Protein AF-A0AAE3ZHI9-F1 (afdb_monomer)

Organism: NCBI:txid587534

Radius of gyration: 29.78 Å; Cα contacts (8 Å, |Δi|>4): 80; chains: 1; bounding box: 72×63×92 Å

Structure (mmCIF, N/CA/C/O backbone):
data_AF-A0AAE3ZHI9-F1
#
_entry.id   AF-A0AAE3ZHI9-F1
#
loop_
_atom_site.group_PDB
_atom_site.id
_atom_site.type_symbol
_atom_site.label_atom_id
_atom_site.label_alt_id
_atom_site.label_comp_id
_atom_site.label_asym_id
_atom_site.label_entity_id
_atom_site.label_seq_id
_atom_site.pdbx_PDB_ins_code
_atom_site.Cartn_x
_atom_site.Cartn_y
_atom_site.Cartn_z
_atom_site.occupancy
_atom_site.B_iso_or_equiv
_atom_site.auth_seq_id
_atom_site.auth_comp_id
_atom_site.auth_asym_id
_atom_site.auth_atom_id
_atom_site.pdbx_PDB_model_num
ATOM 1 N N . MET A 1 1 ? -10.199 -11.395 15.142 1.00 55.97 1 MET A N 1
ATOM 2 C CA . MET A 1 1 ? -10.071 -10.765 13.807 1.00 55.97 1 MET A CA 1
ATOM 3 C C . MET A 1 1 ? -9.623 -11.852 12.851 1.00 55.97 1 MET A C 1
ATOM 5 O O . MET A 1 1 ? -8.695 -12.563 13.214 1.00 55.97 1 MET A O 1
ATOM 9 N N . SER A 1 2 ? -10.308 -12.029 11.718 1.00 70.69 2 SER A N 1
ATOM 10 C CA . SER A 1 2 ? -9.920 -13.029 10.714 1.00 70.69 2 SER A CA 1
ATOM 11 C C . SER A 1 2 ? -8.485 -12.771 10.245 1.00 70.69 2 SER A C 1
ATOM 13 O O . SER A 1 2 ? -8.105 -11.615 10.050 1.00 70.69 2 SER A O 1
ATOM 15 N N . SER A 1 3 ? -7.685 -13.829 10.112 1.00 79.25 3 SER A N 1
ATOM 16 C CA . SER A 1 3 ? -6.326 -13.762 9.560 1.00 79.25 3 SER A CA 1
ATOM 17 C C . SER A 1 3 ? -6.329 -13.436 8.064 1.00 79.25 3 SER A C 1
ATOM 19 O O . SER A 1 3 ? -5.326 -12.956 7.541 1.00 79.25 3 SER A O 1
ATOM 21 N N . ALA A 1 4 ? -7.456 -13.661 7.388 1.00 87.50 4 ALA A N 1
ATOM 22 C CA . ALA A 1 4 ? -7.608 -13.402 5.968 1.00 87.50 4 ALA A CA 1
ATOM 23 C C . ALA A 1 4 ? -7.863 -11.909 5.672 1.00 87.50 4 ALA A C 1
ATOM 25 O O . ALA A 1 4 ? -8.584 -11.246 6.431 1.00 87.50 4 ALA A O 1
ATOM 26 N N . PRO A 1 5 ? -7.315 -11.376 4.561 1.00 90.00 5 PRO A N 1
ATOM 27 C CA . PRO A 1 5 ? -7.628 -10.030 4.103 1.00 90.00 5 PRO A CA 1
ATOM 28 C C . PRO A 1 5 ? -9.108 -9.905 3.687 1.00 90.00 5 PRO A C 1
ATOM 30 O O . PRO A 1 5 ? -9.681 -10.856 3.151 1.00 90.00 5 PRO A O 1
ATOM 33 N N . PRO A 1 6 ? -9.739 -8.733 3.882 1.00 93.56 6 PRO A N 1
ATOM 34 C CA . PRO A 1 6 ? -11.073 -8.448 3.364 1.00 93.56 6 PRO A CA 1
ATOM 35 C C . PRO A 1 6 ? -11.147 -8.608 1.835 1.00 93.56 6 PRO A C 1
ATOM 37 O O . PRO A 1 6 ? -10.245 -8.177 1.117 1.00 93.56 6 PRO A O 1
ATOM 40 N N . ALA A 1 7 ? -12.233 -9.192 1.320 1.00 93.00 7 ALA A N 1
ATOM 41 C CA . ALA A 1 7 ? -12.382 -9.465 -0.115 1.00 93.00 7 ALA A CA 1
ATOM 42 C C . ALA A 1 7 ? -12.384 -8.188 -0.980 1.00 93.00 7 ALA A C 1
ATOM 44 O O . ALA A 1 7 ? -11.838 -8.174 -2.081 1.00 93.00 7 ALA A O 1
ATOM 45 N N . ASP A 1 8 ? -12.943 -7.093 -0.463 1.00 93.75 8 ASP A N 1
ATOM 46 C CA . ASP A 1 8 ? -12.941 -5.779 -1.112 1.00 93.75 8 ASP A CA 1
ATOM 47 C C . ASP A 1 8 ? -11.532 -5.179 -1.217 1.00 93.75 8 ASP A C 1
ATOM 49 O O . ASP A 1 8 ? -11.205 -4.552 -2.224 1.00 93.75 8 ASP A O 1
ATOM 53 N N . TYR A 1 9 ? -10.679 -5.409 -0.214 1.00 93.38 9 TYR A N 1
ATOM 54 C CA . TYR A 1 9 ? -9.266 -5.036 -0.271 1.00 93.38 9 TYR A CA 1
ATOM 55 C C . TYR A 1 9 ? -8.531 -5.819 -1.362 1.00 93.38 9 TYR A C 1
ATOM 57 O O . TYR A 1 9 ? -7.828 -5.217 -2.171 1.00 93.38 9 TYR A O 1
ATOM 65 N N . VAL A 1 10 ? -8.732 -7.140 -1.434 1.00 94.94 10 VAL A N 1
ATOM 66 C CA . VAL A 1 10 ? -8.108 -7.983 -2.470 1.00 94.94 10 VAL A CA 1
ATOM 67 C C . VAL A 1 10 ? -8.536 -7.534 -3.869 1.00 94.94 10 VAL A C 1
ATOM 69 O O . VAL A 1 10 ? -7.680 -7.316 -4.721 1.00 94.94 10 VAL A O 1
ATOM 72 N N . ALA A 1 11 ? -9.835 -7.310 -4.091 1.00 94.44 11 ALA A N 1
ATOM 73 C CA . ALA A 1 11 ? -10.355 -6.832 -5.374 1.00 94.44 11 ALA A CA 1
ATOM 74 C C . ALA A 1 11 ? -9.817 -5.440 -5.754 1.00 94.44 11 ALA A C 1
ATOM 76 O O . ALA A 1 11 ? -9.587 -5.146 -6.930 1.00 94.44 11 ALA A O 1
ATOM 77 N N . PHE A 1 12 ? -9.609 -4.565 -4.766 1.00 94.19 12 PHE A N 1
ATOM 78 C CA . PHE A 1 12 ? -8.985 -3.264 -4.985 1.00 94.19 12 PHE A CA 1
ATOM 79 C C . PHE A 1 12 ? -7.514 -3.399 -5.398 1.00 94.19 12 PHE A C 1
ATOM 81 O O . PHE A 1 12 ? -7.093 -2.760 -6.366 1.00 94.19 12 PHE A O 1
ATOM 88 N N . VAL A 1 13 ? -6.744 -4.227 -4.682 1.00 94.44 13 VAL A N 1
ATOM 89 C CA . VAL A 1 13 ? -5.329 -4.475 -4.987 1.00 94.44 13 VAL A CA 1
ATOM 90 C C . VAL A 1 13 ? -5.194 -5.082 -6.374 1.00 94.44 13 VAL A C 1
ATOM 92 O O . VAL A 1 13 ? -4.432 -4.546 -7.167 1.00 94.44 13 VAL A O 1
ATOM 95 N N . ASP A 1 14 ? -5.972 -6.110 -6.706 1.00 94.94 14 ASP A N 1
ATOM 96 C CA . ASP A 1 14 ? -5.946 -6.764 -8.019 1.00 94.94 14 ASP A CA 1
ATOM 97 C C . ASP A 1 14 ? -6.105 -5.763 -9.172 1.00 94.94 14 ASP A C 1
ATOM 99 O O . ASP A 1 14 ? -5.266 -5.689 -10.071 1.00 94.94 14 ASP A O 1
ATOM 103 N N . ARG A 1 15 ? -7.094 -4.869 -9.066 1.00 95.44 15 ARG A N 1
ATOM 104 C CA . ARG A 1 15 ? -7.344 -3.828 -10.070 1.00 95.44 15 ARG A CA 1
ATOM 105 C C . ARG A 1 15 ? -6.210 -2.806 -10.193 1.00 95.44 15 ARG A C 1
ATOM 107 O O . ARG A 1 15 ? -5.977 -2.273 -11.275 1.00 95.44 15 ARG A O 1
ATOM 114 N N . ARG A 1 16 ? -5.545 -2.457 -9.087 1.00 94.50 16 ARG A N 1
ATOM 115 C CA . ARG A 1 16 ? -4.557 -1.360 -9.039 1.00 94.50 16 ARG A CA 1
ATOM 116 C C . ARG A 1 16 ? -3.110 -1.821 -9.138 1.00 94.50 16 ARG A C 1
ATOM 118 O O . ARG A 1 16 ? -2.245 -1.000 -9.440 1.00 94.50 16 ARG A O 1
ATOM 125 N N . LEU A 1 17 ? -2.838 -3.103 -8.921 1.00 94.12 17 LEU A N 1
ATOM 126 C CA . LEU A 1 17 ? -1.489 -3.651 -8.845 1.00 94.12 17 LEU A CA 1
ATOM 127 C C . LEU A 1 17 ? -0.643 -3.374 -10.100 1.00 94.12 17 LEU A C 1
ATOM 129 O O . LEU A 1 17 ? 0.506 -2.960 -9.927 1.00 94.12 17 LEU A O 1
ATOM 133 N N . PRO A 1 18 ? -1.154 -3.507 -11.344 1.00 94.75 18 PRO A N 1
ATOM 134 C CA . PRO A 1 18 ? -0.354 -3.209 -12.535 1.00 94.75 18 PRO A CA 1
ATOM 135 C C . PRO A 1 18 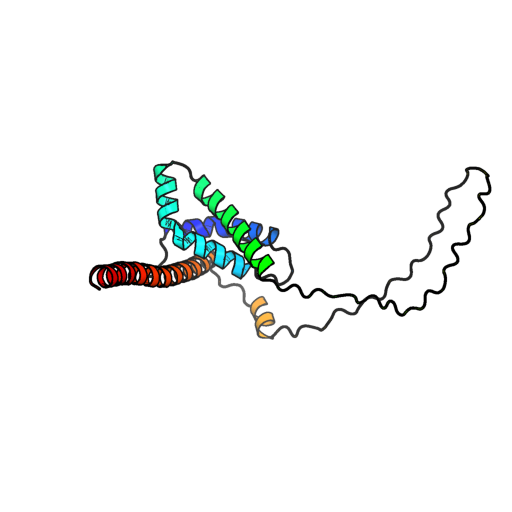? 0.079 -1.738 -12.607 1.00 94.75 18 PRO A C 1
ATOM 137 O O . PRO A 1 18 ? 1.257 -1.442 -12.809 1.00 94.75 18 PRO A O 1
ATOM 140 N N . ALA A 1 19 ? -0.852 -0.811 -12.361 1.00 95.00 19 ALA A N 1
ATOM 141 C CA . ALA A 1 19 ? -0.572 0.624 -12.362 1.00 95.00 19 ALA A CA 1
ATOM 142 C C . ALA A 1 19 ? 0.391 1.017 -11.231 1.00 95.00 19 ALA A C 1
ATOM 144 O O . ALA A 1 19 ? 1.299 1.825 -11.433 1.00 95.00 19 ALA A O 1
ATOM 145 N N . LEU A 1 20 ? 0.232 0.403 -10.055 1.00 95.12 20 LEU A N 1
ATOM 146 C CA . LEU A 1 20 ? 1.100 0.633 -8.907 1.00 95.12 20 LEU A CA 1
ATOM 147 C C . LEU A 1 20 ? 2.528 0.141 -9.175 1.00 95.12 20 LEU A C 1
ATOM 149 O O . LEU A 1 20 ? 3.480 0.868 -8.905 1.00 95.12 20 LEU A O 1
ATOM 153 N N . ARG A 1 21 ? 2.690 -1.046 -9.775 1.00 94.50 21 ARG A N 1
ATOM 154 C CA . ARG A 1 21 ? 3.999 -1.576 -10.192 1.00 94.50 21 ARG A CA 1
ATOM 155 C C . ARG A 1 21 ? 4.683 -0.664 -11.206 1.00 94.50 21 ARG A C 1
ATOM 157 O O . ARG A 1 21 ? 5.863 -0.366 -11.041 1.00 94.50 21 ARG A O 1
ATOM 164 N N . ALA A 1 22 ? 3.946 -0.171 -12.202 1.00 94.50 22 ALA A N 1
ATOM 165 C CA . ALA A 1 22 ? 4.472 0.793 -13.166 1.00 94.50 22 ALA A CA 1
ATOM 166 C C . ALA A 1 22 ? 4.887 2.113 -12.492 1.00 94.50 22 ALA A C 1
ATOM 168 O O . ALA A 1 22 ? 5.930 2.680 -12.812 1.00 94.50 22 ALA A O 1
ATOM 169 N N . HIS A 1 23 ? 4.107 2.601 -11.525 1.00 95.31 23 HIS A N 1
ATOM 170 C CA . HIS A 1 23 ? 4.441 3.817 -10.788 1.00 95.31 23 HIS A CA 1
ATOM 171 C C . HIS A 1 23 ? 5.691 3.646 -9.911 1.00 95.31 23 HIS A C 1
ATOM 173 O O . HIS A 1 23 ? 6.594 4.474 -9.990 1.00 95.31 23 HIS A O 1
ATOM 179 N N . VAL A 1 24 ? 5.803 2.538 -9.172 1.00 94.94 24 VAL A N 1
ATOM 180 C CA . VAL A 1 24 ? 7.003 2.209 -8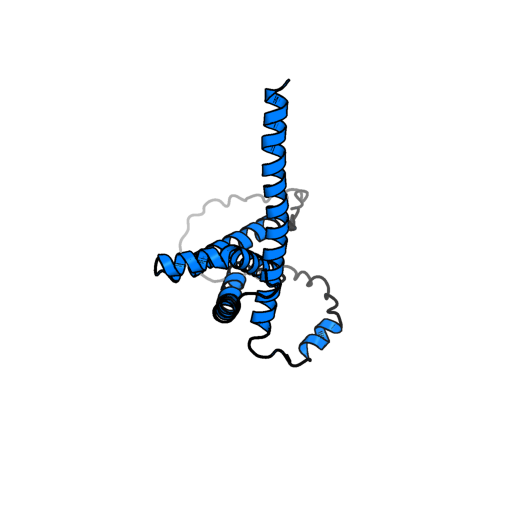.382 1.00 94.94 24 VAL A CA 1
ATOM 181 C C . VAL A 1 24 ? 8.231 2.035 -9.281 1.00 94.94 24 VAL A C 1
ATOM 183 O O . VAL A 1 24 ? 9.307 2.511 -8.937 1.00 94.94 24 VAL A O 1
ATOM 186 N N . ALA A 1 25 ? 8.085 1.404 -10.451 1.00 93.50 25 ALA A N 1
ATOM 187 C CA . ALA A 1 25 ? 9.185 1.248 -11.403 1.00 93.50 25 ALA A CA 1
ATOM 188 C C . ALA A 1 25 ? 9.698 2.593 -11.947 1.00 93.50 25 ALA A C 1
ATOM 190 O O . ALA A 1 25 ? 10.899 2.728 -12.167 1.00 93.50 25 ALA A O 1
ATOM 191 N N . ARG A 1 26 ? 8.812 3.587 -12.118 1.00 93.56 26 ARG A N 1
ATOM 192 C CA . ARG A 1 26 ? 9.195 4.960 -12.491 1.00 93.56 26 ARG A CA 1
ATOM 193 C C . ARG A 1 26 ? 9.932 5.686 -11.366 1.00 93.56 26 ARG A C 1
ATOM 195 O O . ARG A 1 26 ? 10.923 6.352 -11.630 1.00 93.56 26 ARG A O 1
ATOM 202 N N . GLU A 1 27 ? 9.475 5.541 -10.125 1.00 93.50 27 GLU A N 1
ATOM 203 C CA . GLU A 1 27 ? 10.091 6.197 -8.959 1.00 93.50 27 GLU A CA 1
ATOM 204 C C . GLU A 1 27 ? 11.420 5.561 -8.527 1.00 93.50 27 GLU A C 1
ATOM 206 O O . GLU A 1 27 ? 12.266 6.221 -7.916 1.00 93.50 27 GLU A O 1
ATOM 211 N N . VAL A 1 28 ? 11.612 4.277 -8.831 1.00 91.94 28 VAL A N 1
ATOM 212 C CA . V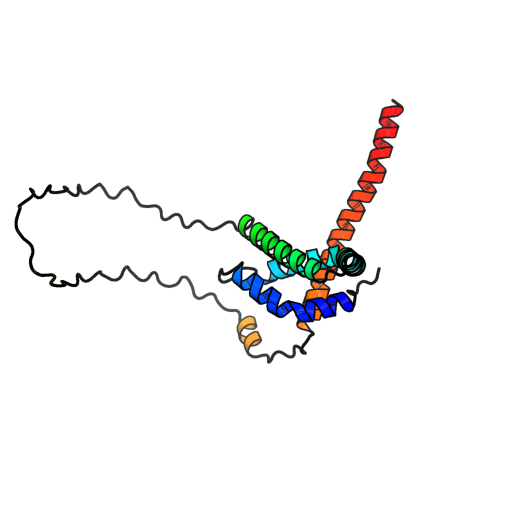AL A 1 28 ? 12.786 3.498 -8.430 1.00 91.94 28 VAL A CA 1
ATOM 213 C C . VAL A 1 28 ? 13.426 2.857 -9.675 1.00 91.94 28 VAL A C 1
ATOM 215 O O . VAL A 1 28 ? 13.281 1.648 -9.914 1.00 91.94 28 VAL A O 1
ATOM 218 N N . PRO A 1 29 ? 14.123 3.663 -10.505 1.00 86.06 29 PRO A N 1
ATOM 219 C CA . PRO A 1 29 ? 14.635 3.214 -11.797 1.00 86.06 29 PRO A CA 1
ATOM 220 C C . PRO A 1 29 ? 15.838 2.270 -11.683 1.00 86.06 29 PRO A C 1
ATOM 222 O O . PRO A 1 29 ? 16.057 1.480 -12.598 1.00 86.06 29 PRO A O 1
ATOM 225 N N . ALA A 1 30 ? 16.579 2.291 -10.569 1.00 81.56 30 ALA A N 1
ATOM 226 C CA . ALA A 1 30 ? 17.862 1.601 -10.460 1.00 81.56 30 ALA A CA 1
ATOM 227 C C . ALA A 1 30 ? 17.769 0.071 -10.703 1.00 81.56 30 ALA A C 1
ATOM 229 O O . ALA A 1 30 ? 16.864 -0.597 -10.184 1.00 81.56 30 ALA A O 1
ATOM 230 N N . PRO A 1 31 ? 18.695 -0.508 -11.493 1.00 74.56 31 PRO A N 1
ATOM 231 C CA . PRO A 1 31 ? 18.751 -1.945 -11.733 1.00 74.56 31 PRO A CA 1
ATOM 232 C C . PRO A 1 31 ? 19.071 -2.688 -10.431 1.00 74.56 31 PRO A C 1
ATOM 234 O O . PRO A 1 31 ? 19.995 -2.335 -9.706 1.00 74.56 31 PRO A O 1
ATOM 237 N N . GLY A 1 32 ? 18.274 -3.710 -10.109 1.00 77.00 32 GLY A N 1
ATOM 238 C CA . GLY A 1 32 ? 18.374 -4.427 -8.833 1.00 77.00 32 GLY A CA 1
ATOM 239 C C . GLY A 1 32 ? 17.782 -3.683 -7.633 1.00 77.00 32 GLY A C 1
ATOM 240 O O . GLY A 1 32 ? 17.857 -4.197 -6.519 1.00 77.00 32 GLY A O 1
ATOM 241 N N . ALA A 1 33 ? 17.162 -2.515 -7.834 1.00 79.25 33 ALA A N 1
ATOM 242 C CA . ALA A 1 33 ? 16.470 -1.835 -6.753 1.00 79.25 33 ALA A CA 1
ATOM 243 C C . ALA A 1 33 ? 15.310 -2.690 -6.221 1.00 79.25 33 ALA A C 1
ATOM 245 O O . ALA A 1 33 ? 14.617 -3.358 -7.002 1.00 79.25 33 ALA A O 1
ATOM 246 N N . PRO A 1 34 ? 15.034 -2.647 -4.910 1.00 85.44 34 PRO A N 1
ATOM 247 C CA . PRO A 1 34 ? 14.037 -3.485 -4.274 1.00 85.44 34 PRO A CA 1
ATOM 248 C C . PRO A 1 34 ? 12.630 -2.909 -4.481 1.00 85.44 34 PRO A C 1
ATOM 250 O O . PRO A 1 34 ? 11.915 -2.540 -3.550 1.00 85.44 34 PRO A O 1
ATOM 253 N N . ARG A 1 35 ? 12.197 -2.865 -5.744 1.00 91.81 35 ARG A N 1
ATOM 254 C CA . ARG A 1 35 ? 10.843 -2.459 -6.150 1.00 91.81 35 ARG A CA 1
ATOM 255 C C . ARG A 1 35 ? 9.776 -3.284 -5.425 1.00 91.81 35 ARG A C 1
ATOM 257 O O . ARG A 1 35 ? 8.737 -2.745 -5.061 1.00 91.81 35 ARG A O 1
ATOM 264 N N . ALA A 1 36 ? 10.055 -4.566 -5.181 1.00 89.06 36 ALA A N 1
ATOM 265 C CA . ALA A 1 36 ? 9.189 -5.459 -4.415 1.00 89.06 36 ALA A CA 1
ATOM 266 C C . ALA A 1 36 ? 9.063 -5.038 -2.939 1.00 89.06 36 ALA A C 1
ATOM 268 O O . ALA A 1 36 ? 7.962 -5.068 -2.397 1.00 89.06 36 ALA A O 1
ATOM 269 N N . GLU A 1 37 ? 10.146 -4.587 -2.298 1.00 90.06 37 GLU A N 1
ATOM 270 C CA . GLU A 1 37 ? 10.099 -4.112 -0.907 1.00 90.06 37 GLU A CA 1
ATOM 271 C C . GLU A 1 37 ? 9.303 -2.812 -0.801 1.00 90.06 37 GLU A C 1
ATOM 273 O O . GLU A 1 37 ? 8.420 -2.705 0.047 1.00 90.06 37 GLU A O 1
ATOM 278 N N . VAL A 1 38 ? 9.545 -1.859 -1.710 1.00 93.75 38 VAL A N 1
ATOM 279 C CA . VAL A 1 38 ? 8.782 -0.601 -1.772 1.00 93.75 38 VAL A CA 1
ATOM 280 C C . VAL A 1 38 ? 7.296 -0.887 -1.994 1.00 93.75 38 VAL A C 1
ATOM 282 O O . VAL A 1 38 ? 6.448 -0.326 -1.300 1.00 93.75 38 VAL A O 1
ATOM 285 N N . LEU A 1 39 ? 6.961 -1.797 -2.914 1.00 93.88 39 LEU A N 1
ATOM 286 C CA . LEU A 1 39 ? 5.580 -2.218 -3.152 1.00 93.88 39 LEU A CA 1
ATOM 287 C C . LEU A 1 39 ? 4.957 -2.861 -1.903 1.00 93.88 39 LEU A C 1
ATOM 289 O O . LEU A 1 39 ? 3.846 -2.494 -1.517 1.00 93.88 39 LEU A O 1
ATOM 293 N N . THR A 1 40 ? 5.682 -3.766 -1.244 1.00 93.19 40 THR A N 1
ATOM 294 C CA . THR A 1 40 ? 5.237 -4.434 -0.012 1.00 93.19 40 THR A CA 1
ATOM 295 C C . THR A 1 40 ? 4.986 -3.423 1.106 1.00 93.19 40 THR A C 1
ATOM 297 O O . THR A 1 40 ? 3.960 -3.495 1.786 1.00 93.19 40 THR A O 1
ATOM 300 N N . GLU A 1 41 ? 5.873 -2.441 1.283 1.00 93.00 41 GLU A N 1
ATOM 301 C CA . GLU A 1 41 ? 5.740 -1.378 2.283 1.00 93.00 41 GLU A CA 1
ATOM 302 C C . GLU A 1 41 ? 4.494 -0.514 2.020 1.00 93.00 41 GLU A C 1
ATOM 304 O O . GLU A 1 41 ? 3.697 -0.261 2.931 1.00 93.00 41 GLU A O 1
ATOM 309 N N . VAL A 1 42 ? 4.264 -0.131 0.759 1.00 96.31 42 VAL A N 1
ATOM 310 C CA . VAL A 1 42 ? 3.079 0.633 0.335 1.00 96.31 42 VAL A CA 1
ATOM 311 C C . VAL A 1 42 ? 1.792 -0.146 0.600 1.00 96.31 42 VAL 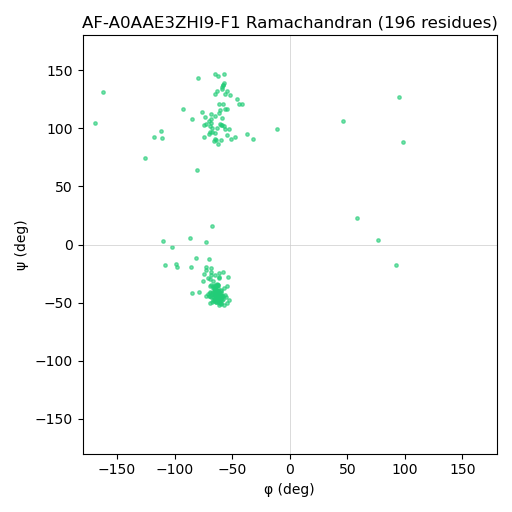A C 1
ATOM 313 O O . VAL A 1 42 ? 0.862 0.391 1.213 1.00 96.31 42 VAL A O 1
ATOM 316 N N . LEU A 1 43 ? 1.731 -1.412 0.178 1.00 95.44 43 LEU A N 1
ATOM 317 C CA . LEU A 1 43 ? 0.549 -2.255 0.363 1.00 95.44 43 LEU A CA 1
ATOM 318 C C . LEU A 1 43 ? 0.281 -2.540 1.845 1.00 95.44 43 LEU A C 1
ATOM 320 O O . LEU A 1 43 ? -0.878 -2.515 2.261 1.00 95.44 43 LEU A O 1
ATOM 324 N N . SER A 1 44 ? 1.324 -2.729 2.657 1.00 91.44 44 SER A N 1
ATOM 325 C CA . SER A 1 44 ? 1.201 -2.912 4.111 1.00 91.44 44 SER A CA 1
ATOM 326 C C . SER A 1 44 ? 0.652 -1.650 4.784 1.00 91.44 44 SER A C 1
ATOM 328 O O . SER A 1 44 ? -0.256 -1.709 5.618 1.00 91.44 44 SER A O 1
ATOM 330 N N . GLY A 1 45 ? 1.142 -0.474 4.379 1.00 93.81 45 GLY A N 1
ATOM 331 C CA . GLY A 1 45 ? 0.625 0.812 4.847 1.00 93.81 45 GLY A CA 1
ATOM 332 C C . GLY A 1 45 ? -0.843 1.044 4.474 1.00 93.81 45 GLY A C 1
ATOM 333 O O . GLY A 1 45 ? -1.600 1.597 5.283 1.00 93.81 45 GLY A O 1
ATOM 334 N N . LEU A 1 46 ? -1.243 0.598 3.278 1.00 95.31 46 LEU A N 1
ATOM 335 C CA . LEU A 1 46 ? -2.625 0.625 2.806 1.00 95.31 46 LEU A CA 1
ATOM 336 C C . LEU A 1 46 ? -3.512 -0.337 3.605 1.00 95.31 46 LEU A C 1
ATOM 338 O O . LEU A 1 46 ? -4.554 0.086 4.102 1.00 95.31 46 LEU A O 1
ATOM 342 N N . ALA A 1 47 ? -3.092 -1.594 3.777 1.00 93.56 47 ALA A N 1
ATOM 343 C CA . ALA A 1 47 ? -3.826 -2.611 4.530 1.00 93.56 47 ALA A CA 1
ATOM 344 C C . ALA A 1 47 ? -4.138 -2.136 5.957 1.00 93.56 47 ALA A C 1
ATOM 346 O O . ALA A 1 47 ? -5.284 -2.203 6.406 1.00 93.56 47 ALA A O 1
ATOM 347 N N . GLY A 1 48 ? -3.152 -1.542 6.641 1.00 91.31 48 GLY A N 1
ATOM 348 C CA . GLY A 1 48 ? -3.328 -1.014 7.997 1.00 91.31 48 GLY A CA 1
ATOM 349 C C . GLY A 1 48 ? -4.371 0.106 8.109 1.00 91.31 48 GLY A C 1
ATOM 350 O O . GLY A 1 48 ? -4.959 0.296 9.175 1.00 91.31 48 GLY A O 1
ATOM 351 N N . ARG A 1 49 ? -4.635 0.830 7.014 1.00 94.50 49 ARG A N 1
ATOM 352 C CA . ARG A 1 49 ? -5.585 1.954 6.948 1.00 94.50 49 ARG A CA 1
ATOM 353 C C . ARG A 1 49 ? -6.846 1.657 6.138 1.00 94.50 49 ARG A C 1
ATOM 355 O O . ARG A 1 49 ? -7.696 2.540 6.031 1.00 94.50 49 ARG A O 1
ATOM 362 N N . TRP A 1 50 ? -7.008 0.435 5.626 1.00 94.12 50 TRP A N 1
ATOM 363 C CA . TRP A 1 50 ? -8.076 0.089 4.686 1.00 94.12 50 TRP A CA 1
ATOM 364 C C . TRP A 1 50 ? -9.473 0.437 5.209 1.00 94.12 50 TRP A C 1
ATOM 366 O O . TRP A 1 50 ? -10.222 1.149 4.545 1.00 94.12 50 TRP A O 1
ATOM 376 N N . ALA A 1 51 ? -9.798 0.028 6.439 1.00 91.81 51 ALA A N 1
ATOM 377 C CA . ALA A 1 51 ? -11.110 0.289 7.037 1.00 91.81 51 ALA A CA 1
ATOM 378 C C . ALA A 1 51 ? -11.423 1.794 7.157 1.00 91.81 51 ALA A C 1
ATOM 380 O O . ALA A 1 51 ? -12.541 2.220 6.879 1.00 91.81 51 ALA A O 1
ATOM 381 N N . VAL A 1 52 ? -10.424 2.608 7.520 1.00 93.62 52 VAL A N 1
ATOM 382 C CA . VAL A 1 52 ? -10.574 4.066 7.656 1.00 93.62 52 VAL A CA 1
ATOM 383 C C . VAL A 1 52 ? -10.741 4.722 6.288 1.00 93.62 52 VAL A C 1
ATOM 385 O O . VAL A 1 52 ? -11.591 5.593 6.127 1.00 93.62 52 VAL A O 1
ATOM 388 N N . LEU A 1 53 ? -9.960 4.294 5.293 1.00 94.06 53 LEU A N 1
ATOM 389 C CA . LEU A 1 53 ? -10.065 4.805 3.926 1.00 94.06 53 LEU A CA 1
ATOM 390 C C . LEU A 1 53 ? -11.415 4.453 3.302 1.00 94.06 53 LEU A C 1
ATOM 392 O O . LEU A 1 53 ? -12.032 5.319 2.689 1.00 94.06 53 LEU A O 1
ATOM 396 N N . ARG A 1 54 ? -11.914 3.231 3.521 1.00 93.06 54 ARG A N 1
ATOM 397 C CA . ARG A 1 54 ? -13.246 2.821 3.067 1.00 93.06 54 ARG A CA 1
ATOM 398 C C . ARG A 1 54 ? -14.340 3.645 3.739 1.00 93.06 54 ARG A C 1
ATOM 400 O O . ARG A 1 54 ? -15.193 4.183 3.042 1.00 93.06 54 ARG A O 1
ATOM 407 N N . ALA A 1 55 ? -14.296 3.792 5.063 1.00 91.81 55 ALA A N 1
ATOM 408 C CA . ALA A 1 55 ? -15.257 4.624 5.783 1.00 91.81 55 ALA A CA 1
ATOM 409 C C . ALA A 1 55 ? -15.230 6.075 5.273 1.00 91.81 55 ALA A C 1
ATOM 411 O O . ALA A 1 55 ? -16.275 6.653 4.988 1.00 91.81 55 ALA A O 1
ATOM 412 N N . ALA A 1 56 ? -14.040 6.645 5.067 1.00 92.94 56 ALA A N 1
ATOM 413 C CA . ALA A 1 56 ? -13.889 7.990 4.521 1.00 92.94 56 ALA A CA 1
ATOM 414 C C . ALA A 1 56 ? -14.397 8.109 3.074 1.00 92.94 56 ALA A C 1
ATOM 416 O O . ALA A 1 56 ? -14.986 9.131 2.728 1.00 92.94 56 ALA A O 1
ATOM 417 N N . ALA A 1 57 ? -14.182 7.091 2.237 1.00 90.75 57 ALA A N 1
ATOM 418 C CA . ALA A 1 57 ? -14.668 7.062 0.862 1.00 90.75 57 ALA A CA 1
ATOM 419 C C . ALA A 1 57 ? -16.201 7.014 0.808 1.00 90.75 57 ALA A C 1
ATOM 421 O O . ALA A 1 57 ? -16.792 7.761 0.032 1.00 90.75 57 ALA A O 1
ATOM 422 N N . VAL A 1 58 ? -16.830 6.204 1.669 1.00 91.44 58 VAL A N 1
ATOM 423 C CA . VAL A 1 58 ? -18.293 6.111 1.798 1.00 91.44 58 VAL A CA 1
ATOM 424 C C . VAL 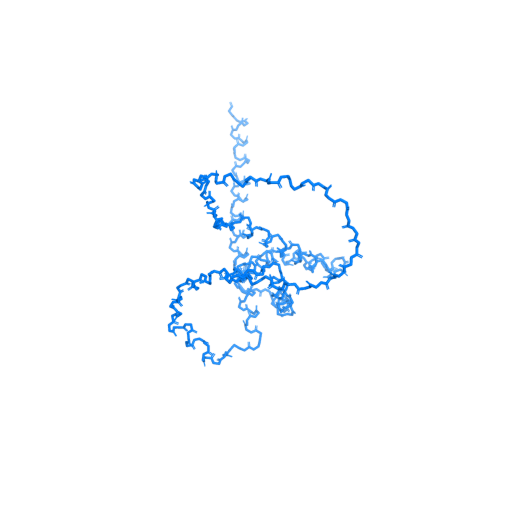A 1 58 ? -18.876 7.424 2.318 1.00 91.44 58 VAL A C 1
ATOM 426 O O . VAL A 1 58 ? -19.789 7.969 1.711 1.00 91.44 58 VAL A O 1
ATOM 429 N N . LEU A 1 59 ? -18.311 7.979 3.394 1.00 93.38 59 LEU A N 1
ATOM 430 C CA . LEU A 1 59 ? -18.830 9.198 4.022 1.00 93.38 59 LEU A CA 1
ATOM 431 C C . LEU A 1 59 ? -18.660 10.450 3.156 1.00 93.38 59 LEU A C 1
ATOM 433 O O . LEU A 1 59 ? -19.487 11.351 3.212 1.00 93.38 59 LEU A O 1
ATOM 437 N N . ARG A 1 60 ? -17.570 10.547 2.387 1.00 91.94 60 ARG A N 1
ATOM 438 C CA . ARG A 1 60 ? -17.251 11.753 1.600 1.00 91.94 60 ARG A CA 1
ATOM 439 C C . ARG A 1 60 ? -17.572 11.617 0.114 1.00 91.94 60 ARG A C 1
ATOM 441 O O . ARG A 1 60 ? -17.298 12.559 -0.623 1.00 91.94 60 ARG A O 1
ATOM 448 N N . GLY A 1 61 ? -18.054 10.457 -0.339 1.00 86.25 61 GLY A N 1
ATOM 449 C CA . GLY A 1 61 ? -18.340 10.180 -1.752 1.00 86.25 61 GLY A CA 1
ATOM 450 C C . GLY A 1 61 ? -17.130 10.337 -2.684 1.00 86.25 61 GLY A C 1
ATOM 451 O O . GLY A 1 61 ? -17.289 10.596 -3.872 1.00 86.25 61 GLY A O 1
ATOM 452 N N . ARG A 1 62 ? -15.898 10.244 -2.162 1.00 82.12 62 ARG A N 1
ATOM 453 C CA . ARG A 1 62 ? -14.664 10.542 -2.913 1.00 82.12 62 ARG A CA 1
ATOM 454 C C . ARG A 1 62 ? -13.776 9.312 -3.027 1.00 82.12 62 ARG A C 1
ATOM 456 O O . ARG A 1 62 ? -12.895 9.092 -2.196 1.00 82.12 62 ARG A O 1
ATOM 463 N N . ALA A 1 63 ? -13.951 8.568 -4.118 1.00 79.44 63 ALA A N 1
ATOM 464 C CA . ALA A 1 63 ? -13.075 7.453 -4.492 1.00 79.44 63 ALA A CA 1
ATOM 465 C C . ALA A 1 63 ? -11.596 7.875 -4.657 1.00 79.44 63 ALA A C 1
ATOM 467 O O . ALA A 1 63 ? -10.688 7.073 -4.455 1.00 79.44 63 ALA A O 1
ATOM 468 N N . THR A 1 64 ? -11.340 9.159 -4.931 1.00 87.50 64 THR A N 1
ATOM 469 C CA . THR A 1 64 ? -9.995 9.721 -5.141 1.00 87.50 64 THR A CA 1
ATOM 470 C C . THR A 1 64 ? -9.129 9.787 -3.880 1.00 87.50 64 THR A C 1
ATOM 472 O O . THR A 1 64 ? -7.923 10.017 -3.977 1.00 87.50 64 THR A O 1
ATOM 475 N N . LEU A 1 65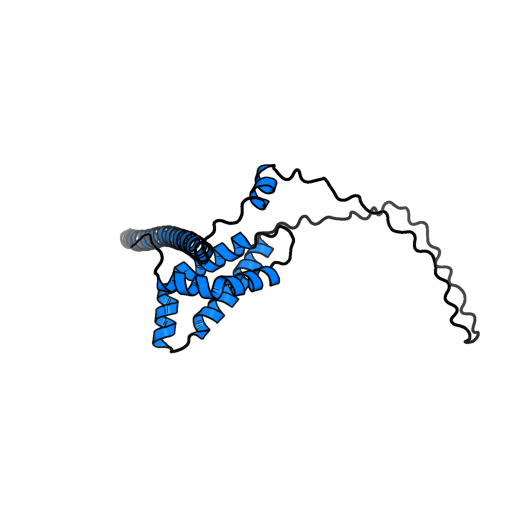 ? -9.696 9.591 -2.682 1.00 89.12 65 LEU A N 1
ATOM 476 C CA . LEU A 1 65 ? -8.919 9.621 -1.438 1.00 89.12 65 LEU A CA 1
ATOM 477 C C . LEU A 1 65 ? -7.928 8.461 -1.346 1.00 89.12 65 LEU A C 1
ATOM 479 O O . LEU A 1 65 ? -6.812 8.660 -0.863 1.00 89.12 65 LEU A O 1
ATOM 483 N N . THR A 1 66 ? -8.323 7.280 -1.821 1.00 92.69 66 THR A N 1
ATOM 484 C CA . THR A 1 66 ? -7.466 6.090 -1.819 1.00 92.69 66 THR A CA 1
ATOM 485 C C . THR A 1 66 ? -6.315 6.248 -2.806 1.00 92.69 66 THR A C 1
ATOM 487 O O . THR A 1 66 ? -5.177 5.955 -2.454 1.00 92.69 66 THR A O 1
ATOM 490 N N . ASP A 1 67 ? -6.582 6.807 -3.986 1.00 91.44 67 ASP A N 1
ATOM 491 C CA . ASP A 1 67 ? -5.557 7.066 -5.004 1.00 91.44 67 ASP A CA 1
ATOM 492 C C . ASP A 1 67 ? -4.529 8.090 -4.511 1.00 91.44 67 ASP A C 1
ATOM 494 O O . ASP A 1 67 ? -3.337 7.804 -4.453 1.00 91.44 67 ASP A O 1
ATOM 498 N N . ARG A 1 68 ? -4.989 9.231 -3.979 1.00 93.56 68 ARG A N 1
ATOM 499 C CA . ARG A 1 68 ? -4.093 10.232 -3.369 1.00 93.56 68 ARG A CA 1
ATOM 500 C C . ARG A 1 68 ? -3.313 9.691 -2.175 1.00 93.56 68 ARG A C 1
ATOM 502 O O . ARG A 1 68 ? -2.285 10.254 -1.793 1.00 93.56 68 ARG A O 1
ATOM 509 N N . TYR A 1 69 ? -3.860 8.703 -1.471 1.00 94.25 69 TYR A N 1
ATOM 510 C CA . TYR A 1 69 ? -3.149 8.038 -0.388 1.00 94.25 69 TYR A CA 1
ATOM 511 C C . TYR A 1 69 ? -2.052 7.122 -0.943 1.00 94.25 69 TYR A C 1
ATOM 513 O O . TYR A 1 69 ? -0.934 7.179 -0.433 1.00 94.25 69 TYR A O 1
ATOM 521 N N . LEU A 1 70 ? -2.352 6.339 -1.984 1.00 94.62 70 LEU A N 1
ATOM 522 C CA . LEU A 1 70 ? -1.390 5.479 -2.670 1.00 94.62 70 LEU A CA 1
ATOM 523 C C . LEU A 1 70 ? -0.217 6.279 -3.236 1.00 94.62 70 LEU A C 1
ATOM 525 O O . LEU A 1 70 ? 0.919 5.933 -2.932 1.00 94.62 70 LEU A O 1
ATOM 529 N N . ASP A 1 71 ? -0.470 7.382 -3.940 1.00 94.75 71 ASP A N 1
ATOM 530 C CA . ASP A 1 71 ? 0.596 8.228 -4.500 1.00 94.75 71 ASP A CA 1
ATOM 531 C C . ASP A 1 71 ? 1.541 8.730 -3.400 1.00 94.75 71 ASP A C 1
ATOM 533 O O . ASP A 1 71 ? 2.763 8.589 -3.467 1.00 94.75 71 ASP A O 1
ATOM 537 N N . ARG A 1 72 ? 0.968 9.240 -2.300 1.00 96.38 72 ARG A N 1
ATOM 538 C CA . ARG A 1 72 ? 1.747 9.686 -1.135 1.00 96.38 72 ARG A CA 1
ATOM 539 C C . ARG A 1 72 ? 2.490 8.543 -0.452 1.00 96.38 72 ARG A C 1
ATOM 541 O O . ARG A 1 72 ? 3.561 8.769 0.108 1.00 96.38 72 ARG A O 1
ATOM 548 N N . ALA A 1 73 ? 1.916 7.344 -0.426 1.00 95.56 73 ALA A N 1
ATOM 549 C CA . ALA A 1 73 ? 2.557 6.174 0.155 1.00 95.56 73 ALA A CA 1
ATOM 550 C C . ALA A 1 73 ? 3.746 5.721 -0.698 1.00 95.56 73 ALA A C 1
ATOM 552 O O . ALA A 1 73 ? 4.812 5.495 -0.132 1.00 95.56 73 ALA A O 1
ATOM 553 N N . VAL A 1 74 ? 3.595 5.669 -2.026 1.00 95.88 74 VAL A N 1
ATOM 554 C CA . VAL A 1 74 ? 4.679 5.340 -2.962 1.00 95.88 74 VAL A CA 1
ATOM 555 C C . VAL A 1 74 ? 5.807 6.349 -2.841 1.00 95.88 74 VAL A C 1
ATOM 557 O O . VAL A 1 74 ? 6.947 5.951 -2.629 1.00 95.88 74 VAL A O 1
ATOM 560 N N . HIS A 1 75 ? 5.494 7.644 -2.874 1.00 95.12 75 HIS A N 1
ATOM 561 C CA . HIS A 1 75 ? 6.508 8.684 -2.742 1.00 95.12 75 HIS A CA 1
ATOM 562 C C . HIS A 1 75 ? 7.259 8.593 -1.403 1.00 95.12 75 HIS A C 1
ATOM 564 O O . HIS A 1 75 ? 8.486 8.672 -1.366 1.00 95.12 75 HIS A O 1
ATOM 570 N N . ARG A 1 76 ? 6.542 8.358 -0.291 1.00 96.06 76 ARG A N 1
ATOM 571 C CA . ARG A 1 76 ? 7.162 8.175 1.031 1.00 96.06 76 ARG A CA 1
ATOM 572 C C . ARG A 1 76 ? 8.055 6.934 1.079 1.00 96.06 76 ARG A C 1
ATOM 574 O O . ARG A 1 76 ? 9.159 7.026 1.601 1.00 96.06 76 ARG A O 1
ATOM 581 N N . ALA A 1 77 ? 7.590 5.804 0.551 1.00 94.50 77 ALA A N 1
ATOM 582 C CA . ALA A 1 77 ? 8.343 4.552 0.558 1.00 94.50 77 ALA A CA 1
ATOM 583 C C . ALA A 1 77 ? 9.582 4.638 -0.347 1.00 94.50 77 ALA A C 1
ATOM 585 O O . ALA A 1 77 ? 10.668 4.238 0.061 1.00 94.50 77 ALA A O 1
ATOM 586 N N . ALA A 1 78 ? 9.456 5.244 -1.532 1.00 92.69 78 ALA A N 1
ATOM 587 C CA . ALA A 1 78 ? 10.582 5.506 -2.424 1.00 92.69 78 ALA A CA 1
ATOM 588 C C . ALA A 1 78 ? 11.618 6.426 -1.763 1.00 92.69 78 ALA A C 1
ATOM 590 O O . ALA A 1 78 ? 12.811 6.137 -1.801 1.00 92.69 78 ALA A O 1
ATOM 591 N N . ARG A 1 79 ? 11.175 7.497 -1.092 1.00 93.50 79 ARG A N 1
ATOM 592 C CA . ARG A 1 79 ? 12.058 8.384 -0.325 1.00 93.50 79 ARG A CA 1
ATOM 593 C C . ARG A 1 79 ? 12.767 7.647 0.814 1.00 93.50 79 ARG A C 1
ATOM 595 O O . ARG A 1 79 ? 13.989 7.692 0.880 1.00 93.50 79 ARG A O 1
ATOM 602 N N . GLY A 1 80 ? 12.028 6.930 1.659 1.00 92.12 80 GLY A N 1
ATOM 603 C CA . GLY A 1 80 ? 12.608 6.171 2.773 1.00 92.12 80 GLY A CA 1
ATOM 604 C C . GLY A 1 80 ? 13.520 5.032 2.310 1.00 92.12 80 GLY A C 1
ATOM 605 O O . GLY A 1 80 ? 14.433 4.629 3.026 1.00 92.12 80 GLY A O 1
ATOM 606 N N . TRP A 1 81 ? 13.308 4.504 1.105 1.00 90.62 81 TRP A N 1
ATOM 607 C CA . TRP A 1 81 ? 14.263 3.608 0.469 1.00 90.62 81 TRP A CA 1
ATOM 608 C C . TRP A 1 81 ? 15.547 4.343 0.066 1.00 90.62 81 TRP A C 1
ATOM 610 O O . TRP A 1 81 ? 16.624 3.901 0.455 1.00 90.62 81 TRP A O 1
ATOM 620 N N . ARG A 1 82 ? 15.449 5.484 -0.636 1.00 88.88 82 ARG A N 1
ATOM 621 C CA . ARG A 1 82 ? 16.616 6.298 -1.037 1.00 88.88 82 ARG A CA 1
ATOM 622 C C . ARG A 1 82 ? 17.460 6.731 0.164 1.00 88.88 82 ARG A C 1
ATOM 624 O O . ARG A 1 82 ? 18.675 6.738 0.059 1.00 88.88 82 ARG A O 1
ATOM 631 N N . GLU A 1 83 ? 16.823 7.057 1.287 1.00 90.81 83 GLU A N 1
ATOM 632 C CA . GLU A 1 83 ? 17.496 7.442 2.537 1.00 90.81 83 GLU A CA 1
ATOM 633 C C . GLU A 1 83 ? 18.211 6.262 3.224 1.00 90.81 83 GLU A C 1
ATOM 635 O O . GLU A 1 83 ? 19.209 6.465 3.907 1.00 90.81 83 GLU A O 1
ATOM 640 N N . ARG A 1 84 ? 17.726 5.024 3.042 1.00 88.19 84 ARG A N 1
ATOM 641 C CA . ARG A 1 84 ? 18.353 3.802 3.584 1.00 88.19 84 ARG A CA 1
ATOM 642 C C . ARG A 1 84 ? 19.439 3.225 2.683 1.00 88.19 84 ARG A C 1
ATOM 644 O O . ARG A 1 84 ? 20.233 2.408 3.147 1.00 88.19 84 ARG A O 1
ATOM 651 N N . GLN A 1 85 ? 19.454 3.588 1.402 1.00 81.25 85 GLN A N 1
ATOM 652 C CA . GLN A 1 85 ? 20.531 3.194 0.507 1.00 81.25 85 GLN A CA 1
ATOM 653 C C . GLN A 1 85 ? 21.803 3.920 0.930 1.00 81.25 85 GLN A C 1
ATOM 655 O O . GLN A 1 85 ? 21.960 5.121 0.721 1.00 81.25 85 GLN A O 1
ATOM 660 N N . ILE A 1 86 ? 22.728 3.163 1.510 1.00 71.19 86 ILE A N 1
ATOM 661 C CA . ILE A 1 86 ? 24.125 3.568 1.571 1.00 71.19 86 ILE A CA 1
ATOM 662 C C . ILE A 1 86 ? 24.617 3.461 0.132 1.00 71.19 86 ILE A C 1
ATOM 664 O O . ILE A 1 86 ? 24.925 2.365 -0.335 1.00 71.19 86 ILE A O 1
ATOM 668 N N . TYR A 1 87 ? 24.596 4.572 -0.604 1.00 70.88 87 TYR A N 1
ATOM 669 C CA . TYR A 1 87 ? 25.215 4.604 -1.920 1.00 70.88 87 TYR A CA 1
ATOM 670 C C . TYR A 1 87 ? 26.700 4.311 -1.709 1.00 70.88 87 TYR A C 1
ATOM 672 O O . TYR A 1 87 ? 27.343 5.055 -0.959 1.00 70.88 87 TYR A O 1
ATOM 680 N N . PRO A 1 88 ? 27.261 3.248 -2.314 1.00 62.50 88 PRO A N 1
ATOM 681 C CA . PRO A 1 88 ? 28.697 3.213 -2.490 1.00 62.50 88 PRO A CA 1
ATOM 682 C C . PRO A 1 88 ? 29.017 4.432 -3.351 1.00 62.50 88 PRO A C 1
ATOM 684 O O . PRO A 1 88 ? 28.681 4.490 -4.532 1.00 62.50 88 PRO A O 1
ATOM 687 N N . VAL A 1 89 ? 29.540 5.476 -2.715 1.00 72.62 89 VAL A N 1
ATOM 688 C CA . VAL A 1 89 ? 30.118 6.586 -3.451 1.00 72.62 89 VAL A CA 1
ATOM 689 C C . VAL A 1 89 ? 31.432 6.030 -3.957 1.00 72.62 89 VAL A C 1
ATOM 691 O O . VAL A 1 89 ? 32.370 5.865 -3.177 1.00 72.62 89 VAL A O 1
ATOM 694 N N . ASP A 1 90 ? 31.471 5.677 -5.240 1.00 71.75 90 ASP A N 1
ATOM 695 C CA . ASP A 1 90 ? 32.730 5.426 -5.926 1.00 71.75 90 ASP A CA 1
ATOM 696 C C . ASP A 1 90 ? 33.480 6.760 -5.942 1.00 71.75 90 ASP A C 1
ATOM 698 O O . ASP A 1 90 ? 33.288 7.615 -6.807 1.00 71.75 90 ASP A O 1
ATOM 702 N N . LEU A 1 91 ? 34.272 6.985 -4.894 1.00 73.62 91 LEU A N 1
ATOM 703 C CA . LEU A 1 91 ? 35.200 8.095 -4.827 1.00 73.62 91 LEU A CA 1
ATOM 704 C C . LEU A 1 91 ? 36.285 7.789 -5.849 1.00 73.62 91 LEU A C 1
ATOM 706 O O . LEU A 1 91 ? 37.216 7.030 -5.583 1.00 73.62 91 LEU A O 1
ATOM 710 N N . VAL A 1 92 ? 36.147 8.369 -7.038 1.00 79.25 92 VAL A N 1
ATOM 711 C CA . VAL A 1 92 ? 37.279 8.517 -7.943 1.00 79.25 92 VAL A CA 1
ATOM 712 C C . VAL A 1 92 ? 38.243 9.454 -7.228 1.00 79.25 92 VAL A C 1
ATOM 714 O O . VAL A 1 92 ? 38.058 10.669 -7.216 1.00 79.25 92 VAL A O 1
ATOM 717 N N . VAL A 1 93 ? 39.222 8.875 -6.534 1.00 80.75 93 VAL A N 1
ATOM 718 C CA . VAL A 1 93 ? 40.335 9.636 -5.978 1.00 80.75 93 VAL A CA 1
ATOM 719 C C . VAL A 1 93 ? 41.115 10.130 -7.183 1.00 80.75 93 VAL A C 1
ATOM 721 O O . VAL A 1 93 ? 41.836 9.364 -7.816 1.00 80.75 93 VAL A O 1
ATOM 724 N N . TRP A 1 94 ? 40.907 11.394 -7.546 1.00 73.88 94 TRP A N 1
ATOM 725 C CA . TRP A 1 94 ? 41.812 12.060 -8.464 1.00 73.88 94 TRP A CA 1
ATOM 726 C C . TRP A 1 94 ? 43.170 12.082 -7.789 1.00 73.88 94 TRP A C 1
ATOM 728 O O . TRP A 1 94 ? 43.340 12.704 -6.739 1.00 73.88 94 TRP A O 1
ATOM 738 N N . ASP A 1 95 ? 44.105 11.341 -8.366 1.00 75.81 95 ASP A N 1
ATOM 739 C CA . ASP A 1 95 ? 45.482 11.382 -7.938 1.00 75.81 95 ASP A CA 1
ATOM 740 C C . ASP A 1 95 ? 46.041 12.768 -8.281 1.00 75.81 95 ASP A C 1
ATOM 742 O O . ASP A 1 95 ? 46.415 13.058 -9.414 1.00 75.81 95 ASP A O 1
ATOM 746 N N . THR A 1 96 ? 46.037 13.668 -7.301 1.00 72.31 96 THR A N 1
ATOM 747 C CA . THR A 1 96 ? 46.653 14.995 -7.411 1.00 72.31 96 THR A CA 1
ATOM 748 C C . THR A 1 96 ? 48.179 14.930 -7.388 1.00 72.31 96 THR A C 1
ATOM 750 O O . THR A 1 96 ? 48.821 15.979 -7.424 1.00 72.31 96 THR A O 1
ATOM 753 N N . SER A 1 97 ? 48.772 13.731 -7.325 1.00 66.94 97 SER A N 1
ATOM 754 C CA . SER A 1 97 ? 50.216 13.545 -7.424 1.00 66.94 97 SER A CA 1
ATOM 755 C C . SER A 1 97 ? 50.732 13.412 -8.855 1.00 66.94 97 SER A C 1
ATOM 757 O O . SER A 1 97 ? 51.944 13.274 -9.021 1.00 66.94 97 SER A O 1
ATOM 759 N N . GLU A 1 98 ? 49.890 13.586 -9.887 1.00 61.31 98 GLU A N 1
ATOM 760 C CA . GLU A 1 98 ? 50.431 14.064 -11.160 1.00 61.31 98 GLU A CA 1
ATOM 761 C C . GLU A 1 98 ? 51.088 15.425 -10.888 1.00 61.31 98 GLU A C 1
ATOM 763 O O . GLU A 1 98 ? 50.389 16.399 -10.577 1.00 61.31 98 GLU A O 1
ATOM 768 N N . PRO A 1 99 ? 52.436 15.515 -10.929 1.00 61.06 99 PRO A N 1
ATOM 769 C CA . PRO A 1 99 ? 53.096 16.793 -10.774 1.00 61.06 99 PRO A CA 1
ATOM 770 C C . PRO A 1 99 ? 52.506 17.667 -11.860 1.00 61.06 99 PRO A C 1
ATOM 772 O O . PRO A 1 99 ? 52.449 17.232 -13.007 1.00 61.06 99 PRO A O 1
ATOM 775 N N . ALA A 1 100 ? 52.041 18.859 -11.491 1.00 60.38 100 ALA A N 1
ATOM 776 C CA . ALA A 1 100 ? 51.595 19.856 -12.438 1.00 60.38 100 ALA A CA 1
ATOM 777 C C . ALA A 1 100 ? 52.698 20.029 -13.488 1.00 60.38 100 ALA A C 1
ATOM 779 O O . ALA A 1 100 ? 53.624 20.828 -13.314 1.00 60.38 100 ALA A O 1
ATOM 780 N N . THR A 1 101 ? 52.630 19.266 -14.581 1.00 61.44 101 THR A N 1
ATOM 781 C CA . THR A 1 101 ? 53.304 19.584 -15.818 1.00 61.44 101 THR A CA 1
ATOM 782 C C . THR A 1 101 ? 52.590 20.836 -16.211 1.00 61.44 101 THR A C 1
ATOM 784 O O . THR A 1 101 ? 51.488 20.792 -16.744 1.00 61.44 101 THR A O 1
ATOM 787 N N . ARG A 1 102 ? 53.182 21.936 -15.747 1.00 47.56 102 ARG A N 1
ATOM 788 C CA . ARG A 1 102 ? 52.934 23.315 -16.086 1.00 47.56 102 ARG A CA 1
ATOM 789 C C . ARG A 1 102 ? 52.511 23.319 -17.543 1.00 47.56 102 ARG A C 1
ATOM 791 O O . ARG A 1 102 ? 53.355 23.377 -18.431 1.00 47.56 102 ARG A O 1
ATOM 798 N N . THR A 1 103 ? 51.206 23.222 -17.779 1.00 55.94 103 THR A N 1
ATOM 799 C CA . THR A 1 103 ? 50.603 23.609 -19.033 1.00 55.94 103 THR A CA 1
ATOM 800 C C . THR A 1 103 ? 50.847 25.097 -19.015 1.00 55.94 103 THR A C 1
ATOM 802 O O . THR A 1 103 ? 50.123 25.864 -18.385 1.00 55.94 103 THR A O 1
ATOM 805 N N . THR A 1 104 ? 52.000 25.494 -19.547 1.00 62.19 104 THR A N 1
ATOM 806 C CA . THR A 1 104 ? 52.254 26.861 -19.941 1.00 62.19 104 THR A CA 1
ATOM 807 C C . THR A 1 104 ? 51.087 27.183 -20.846 1.00 62.19 104 THR A C 1
ATOM 809 O O . THR A 1 104 ? 51.027 26.721 -21.985 1.00 62.19 104 THR A O 1
ATOM 812 N N . TRP A 1 105 ? 50.103 27.877 -20.283 1.00 63.16 105 TRP A N 1
ATOM 813 C CA . TRP A 1 105 ? 49.098 28.578 -21.043 1.00 63.16 105 TRP A CA 1
ATOM 814 C C . TRP A 1 105 ? 49.903 29.610 -21.818 1.00 63.16 105 TRP A C 1
ATOM 816 O O . TRP A 1 105 ? 50.210 30.688 -21.310 1.00 63.16 105 TRP A O 1
ATOM 826 N N . SER A 1 106 ? 50.402 29.198 -22.985 1.00 55.56 106 SER A N 1
ATOM 827 C CA . SER A 1 106 ? 50.999 30.102 -23.945 1.00 55.56 106 SER A CA 1
ATOM 828 C C . SER A 1 106 ? 49.890 31.076 -24.267 1.00 55.56 106 SER A C 1
ATOM 830 O O . SER A 1 106 ? 48.922 30.726 -24.937 1.00 55.56 106 SER A O 1
ATOM 832 N N . ALA A 1 107 ? 49.995 32.265 -23.683 1.00 56.28 107 ALA A N 1
ATOM 833 C CA . ALA A 1 107 ? 49.275 33.430 -24.130 1.00 56.28 107 ALA A CA 1
ATOM 834 C C . ALA A 1 107 ? 49.714 33.653 -25.577 1.00 56.28 107 ALA A C 1
ATOM 836 O O . ALA A 1 107 ? 50.738 34.276 -25.849 1.00 56.28 107 ALA A O 1
ATOM 837 N N . GLU A 1 108 ? 48.983 33.029 -26.490 1.00 60.19 108 GLU A N 1
ATOM 838 C CA . GLU A 1 108 ? 49.047 33.316 -27.905 1.00 60.19 108 GLU A CA 1
ATOM 839 C C . GLU A 1 108 ? 48.645 34.792 -28.048 1.00 60.19 108 GLU A C 1
ATOM 841 O O . GLU A 1 108 ? 47.549 35.172 -27.614 1.00 60.19 108 GLU A O 1
ATOM 846 N N . PRO A 1 109 ? 49.547 35.674 -28.513 1.00 59.78 109 PRO A N 1
ATOM 847 C CA . PRO A 1 109 ? 49.219 37.079 -28.654 1.00 59.78 109 PRO A CA 1
ATOM 848 C C . PRO A 1 109 ? 48.096 37.210 -29.678 1.00 59.78 109 PRO A C 1
ATOM 850 O O . PRO A 1 109 ? 48.157 36.626 -30.757 1.00 59.78 109 PRO A O 1
ATOM 853 N N . ALA A 1 110 ? 47.073 37.982 -29.312 1.00 56.81 110 ALA A N 1
ATOM 854 C CA . ALA A 1 110 ? 45.922 38.298 -30.140 1.00 56.81 110 ALA A CA 1
ATOM 855 C C . ALA A 1 110 ? 46.365 38.889 -31.491 1.00 56.81 110 ALA A C 1
ATOM 857 O O . ALA A 1 110 ? 46.619 40.086 -31.615 1.00 56.81 110 ALA A O 1
ATOM 858 N N . GLY A 1 111 ? 46.478 38.020 -32.494 1.00 54.84 111 GLY A N 1
ATOM 859 C CA . GLY A 1 111 ? 46.622 38.375 -33.893 1.00 54.84 111 GLY A CA 1
ATOM 860 C C . GLY A 1 111 ? 45.244 38.608 -34.494 1.00 54.84 111 GLY A C 1
ATOM 861 O O . GLY A 1 111 ? 44.468 37.679 -34.693 1.00 54.84 111 GLY A O 1
ATOM 862 N N . THR A 1 112 ? 44.938 39.868 -34.762 1.00 65.56 112 THR A N 1
ATOM 863 C CA . THR A 1 112 ? 43.763 40.315 -35.508 1.00 65.56 112 THR A CA 1
ATOM 864 C C . THR A 1 112 ? 43.885 39.897 -36.981 1.00 65.56 112 THR A C 1
ATOM 866 O O . THR A 1 112 ? 44.650 40.519 -37.709 1.00 65.56 112 THR A O 1
ATOM 869 N N . ALA A 1 113 ? 43.148 38.871 -37.425 1.00 53.28 113 ALA A N 1
ATOM 870 C CA . ALA A 1 113 ? 42.785 38.611 -38.833 1.00 53.28 113 ALA A CA 1
ATOM 871 C C . ALA A 1 113 ? 41.714 37.498 -38.865 1.00 53.28 113 ALA A C 1
ATOM 873 O O . ALA A 1 113 ? 41.954 36.394 -38.396 1.00 53.28 113 ALA A O 1
ATOM 874 N N . GLU A 1 114 ? 40.446 37.823 -39.109 1.00 53.84 114 GLU A N 1
ATOM 875 C CA . GLU A 1 114 ? 39.764 37.801 -40.419 1.00 53.84 114 GLU A CA 1
ATOM 876 C C . GLU A 1 114 ? 38.994 36.468 -40.643 1.00 53.84 114 GLU A C 1
ATOM 878 O O . GLU A 1 114 ? 39.554 35.393 -40.437 1.00 53.84 114 GLU A O 1
ATOM 883 N N . PRO A 1 115 ? 37.685 36.499 -40.979 1.00 67.50 115 PRO A N 1
ATOM 884 C CA . PRO A 1 115 ? 36.826 35.316 -40.950 1.00 67.50 115 PRO A CA 1
ATOM 885 C C . PRO A 1 115 ? 36.772 34.594 -42.302 1.00 67.50 115 PRO A C 1
ATOM 887 O O . PRO A 1 115 ? 36.205 35.119 -43.256 1.00 67.50 115 PRO A O 1
ATOM 890 N N . ALA A 1 116 ? 37.248 33.348 -42.377 1.00 52.66 116 ALA A N 1
ATOM 891 C CA . ALA A 1 116 ? 36.850 32.423 -43.441 1.00 52.66 116 ALA A CA 1
ATOM 892 C C . ALA A 1 116 ? 37.168 30.961 -43.093 1.00 52.66 116 ALA A C 1
ATOM 894 O O . ALA A 1 116 ? 38.297 30.625 -42.755 1.00 52.66 116 ALA A O 1
ATOM 895 N N . GLY A 1 117 ? 36.176 30.084 -43.277 1.00 49.47 117 GLY A N 1
ATOM 896 C CA . GLY A 1 117 ? 36.404 28.654 -43.509 1.00 49.47 117 GLY A CA 1
ATOM 897 C C . GLY A 1 117 ? 36.262 27.751 -42.288 1.00 49.47 117 GLY A C 1
ATOM 898 O O . GLY A 1 117 ? 37.235 27.394 -41.635 1.00 49.47 117 GLY A O 1
ATOM 899 N N . ILE A 1 118 ? 35.037 27.293 -42.034 1.00 51.78 118 ILE A N 1
ATOM 900 C CA . ILE A 1 118 ? 34.772 26.139 -41.172 1.00 51.78 118 ILE A CA 1
ATOM 901 C C . ILE A 1 118 ? 35.169 24.886 -41.967 1.00 51.78 118 ILE A C 1
ATOM 903 O O . ILE A 1 118 ? 34.373 24.360 -42.738 1.00 51.78 118 ILE A O 1
ATOM 907 N N . THR A 1 119 ? 36.409 24.422 -41.826 1.00 52.62 119 THR A N 1
ATOM 908 C CA . THR A 1 119 ? 36.800 23.061 -42.226 1.00 52.62 119 THR A CA 1
ATOM 909 C C . THR A 1 119 ? 37.109 22.246 -40.983 1.00 52.62 119 THR A C 1
ATOM 911 O O . THR A 1 119 ? 38.214 22.247 -40.444 1.00 52.62 119 THR A O 1
ATOM 914 N N . GLU A 1 120 ? 36.046 21.591 -40.529 1.00 55.47 120 GLU A N 1
ATOM 915 C CA . GLU A 1 120 ? 36.001 20.272 -39.909 1.00 55.47 120 GLU A CA 1
ATOM 916 C C . GLU A 1 120 ? 37.315 19.480 -40.033 1.00 55.47 120 GLU A C 1
ATOM 918 O O . GLU A 1 120 ? 37.610 18.850 -41.045 1.00 55.47 120 GLU A O 1
ATOM 923 N N . THR A 1 121 ? 38.117 19.499 -38.970 1.00 52.03 121 THR A N 1
ATOM 924 C CA . THR A 1 121 ? 39.172 18.509 -38.742 1.00 52.03 121 THR A CA 1
ATOM 925 C C . THR A 1 121 ? 38.761 17.681 -37.537 1.00 52.03 121 THR A C 1
ATOM 927 O O . THR A 1 121 ? 38.903 18.082 -36.382 1.00 52.03 121 THR A O 1
ATOM 930 N N . ALA A 1 122 ? 38.187 16.519 -37.843 1.00 56.97 122 ALA A N 1
ATOM 931 C CA . ALA A 1 122 ? 37.878 15.456 -36.907 1.00 56.97 122 ALA A CA 1
ATOM 932 C C . ALA A 1 122 ? 39.159 15.032 -36.173 1.00 56.97 122 ALA A C 1
ATOM 934 O O . ALA A 1 122 ? 39.989 14.286 -36.695 1.00 56.97 122 ALA A O 1
ATOM 935 N N . ARG A 1 123 ? 39.334 15.531 -34.948 1.00 51.12 123 ARG A N 1
ATOM 936 C CA . ARG A 1 123 ? 40.359 15.037 -34.033 1.00 51.12 123 ARG A CA 1
ATOM 937 C C . ARG A 1 123 ? 39.860 13.708 -33.480 1.00 51.12 123 ARG A C 1
ATOM 939 O O . ARG A 1 123 ? 38.847 13.667 -32.785 1.00 51.12 123 ARG A O 1
ATOM 946 N N . ALA A 1 124 ? 40.561 12.636 -33.834 1.00 54.88 124 ALA A N 1
ATOM 947 C CA . ALA A 1 124 ? 40.364 11.308 -33.281 1.00 54.88 124 ALA A CA 1
ATOM 948 C C . ALA A 1 124 ? 40.524 11.371 -31.755 1.00 54.88 124 ALA A C 1
ATOM 950 O O . ALA A 1 124 ? 41.630 11.483 -31.231 1.00 54.88 124 ALA A O 1
ATOM 951 N N . VAL A 1 125 ? 39.392 11.365 -31.054 1.00 59.88 125 VAL A N 1
ATOM 952 C CA . VAL A 1 125 ? 39.322 11.101 -29.621 1.00 59.88 125 VAL A CA 1
ATOM 953 C C . VAL A 1 125 ? 39.558 9.605 -29.472 1.00 59.88 125 VAL A C 1
ATOM 955 O O . VAL A 1 125 ? 38.733 8.801 -29.908 1.00 59.88 125 VAL A O 1
ATOM 958 N N . GLU A 1 126 ? 40.712 9.232 -28.921 1.00 56.50 126 GLU A N 1
ATOM 959 C CA . GLU A 1 126 ? 40.976 7.848 -28.544 1.00 56.50 126 GLU A CA 1
ATOM 960 C C . GLU A 1 126 ? 39.858 7.352 -27.613 1.00 56.50 126 GLU A C 1
ATOM 962 O O . GLU A 1 126 ? 39.483 8.056 -26.667 1.00 56.50 126 GLU A O 1
ATOM 967 N N . PRO A 1 127 ? 39.286 6.163 -27.869 1.00 57.06 127 PRO A N 1
ATOM 968 C CA . PRO A 1 127 ? 38.252 5.615 -27.015 1.00 57.06 127 PRO A CA 1
ATOM 969 C C . PRO A 1 127 ? 38.854 5.322 -25.642 1.00 57.06 127 PRO A C 1
ATOM 971 O O . PRO A 1 127 ? 39.667 4.413 -25.478 1.00 57.06 127 PRO A O 1
ATOM 974 N N . ILE A 1 128 ? 38.421 6.111 -24.659 1.00 58.03 128 ILE A N 1
ATOM 975 C CA . ILE A 1 128 ? 38.599 5.863 -23.230 1.00 58.03 128 ILE A CA 1
ATOM 976 C C . ILE A 1 128 ? 38.361 4.373 -22.976 1.00 58.03 128 ILE A C 1
ATOM 978 O O . ILE A 1 128 ? 37.300 3.840 -23.314 1.00 58.03 128 ILE A O 1
ATOM 982 N N . GLY A 1 129 ? 39.384 3.715 -22.427 1.00 47.16 129 GLY A N 1
ATOM 983 C CA . GLY A 1 129 ? 39.424 2.279 -22.197 1.00 47.16 129 GLY A CA 1
ATOM 984 C C . GLY A 1 129 ? 38.117 1.762 -21.607 1.00 47.16 129 GLY A C 1
ATOM 985 O O . GLY A 1 129 ? 37.679 2.183 -20.536 1.00 47.16 129 GLY A O 1
ATOM 986 N N . VAL A 1 130 ? 37.496 0.836 -22.333 1.00 53.41 130 VAL A N 1
ATOM 987 C CA . VAL A 1 130 ? 36.342 0.071 -21.873 1.00 53.41 130 VAL A CA 1
ATOM 988 C C . VAL A 1 130 ? 36.772 -0.684 -20.621 1.00 53.41 130 VAL A C 1
ATOM 990 O O . VAL A 1 130 ? 37.481 -1.686 -20.701 1.00 53.41 130 VAL A O 1
ATOM 993 N N . VAL A 1 131 ? 36.358 -0.189 -19.455 1.00 60.91 131 VAL A N 1
ATOM 994 C CA . VAL A 1 131 ? 36.442 -0.935 -18.200 1.00 60.91 131 VAL A CA 1
ATOM 995 C C . VAL A 1 131 ? 35.691 -2.251 -18.431 1.00 60.91 131 VAL A C 1
ATOM 997 O O . VAL A 1 131 ? 34.491 -2.210 -18.726 1.00 60.91 131 VAL A O 1
ATOM 1000 N N . PRO A 1 132 ? 36.354 -3.420 -18.366 1.00 59.22 132 PRO A N 1
ATOM 1001 C CA . PRO A 1 132 ? 35.676 -4.689 -18.573 1.00 59.22 132 PRO A CA 1
ATOM 1002 C C . PRO A 1 132 ? 34.551 -4.819 -17.536 1.00 59.22 132 PRO A C 1
ATOM 1004 O O . PRO A 1 132 ? 34.781 -4.521 -16.359 1.00 59.22 132 PRO A O 1
ATOM 1007 N N . PRO A 1 133 ? 33.332 -5.233 -17.935 1.00 55.75 133 PRO A N 1
ATOM 1008 C CA . PRO A 1 133 ? 32.217 -5.330 -17.008 1.00 55.75 133 PRO A CA 1
ATOM 1009 C C . PRO A 1 133 ? 32.603 -6.270 -15.868 1.00 55.75 133 PRO A C 1
ATOM 1011 O O . PRO A 1 133 ? 32.969 -7.430 -16.074 1.00 55.75 133 PRO A O 1
ATOM 1014 N N . ALA A 1 134 ? 32.560 -5.736 -14.651 1.00 53.66 134 ALA A N 1
ATOM 1015 C CA . ALA A 1 134 ? 32.884 -6.466 -13.447 1.00 53.66 134 ALA A CA 1
ATOM 1016 C C . ALA A 1 134 ? 32.032 -7.741 -13.351 1.00 53.66 134 ALA A C 1
ATOM 1018 O O . ALA A 1 134 ? 30.814 -7.681 -13.215 1.00 53.66 134 ALA A O 1
ATOM 1019 N N . ARG A 1 135 ? 32.730 -8.880 -13.391 1.00 49.09 135 ARG A N 1
ATOM 1020 C CA . ARG A 1 135 ? 32.351 -10.210 -12.895 1.00 49.09 135 ARG A CA 1
ATOM 1021 C C . ARG A 1 135 ? 30.945 -10.688 -13.253 1.00 49.09 135 ARG A C 1
ATOM 1023 O O . ARG A 1 135 ? 29.952 -10.370 -12.604 1.00 49.09 135 ARG A O 1
ATOM 1030 N N . ASP A 1 136 ? 30.957 -11.631 -14.184 1.00 49.25 136 ASP A N 1
ATOM 1031 C CA . ASP A 1 136 ? 29.955 -12.657 -14.433 1.00 49.25 136 ASP A CA 1
ATOM 1032 C C . ASP A 1 136 ? 29.349 -13.186 -13.114 1.00 49.25 136 ASP A C 1
ATOM 1034 O O . ASP A 1 136 ? 29.904 -14.023 -12.390 1.00 49.25 136 ASP A O 1
ATOM 1038 N N . ARG A 1 137 ? 28.215 -12.594 -12.735 1.00 59.91 137 ARG A N 1
ATOM 1039 C CA . ARG A 1 137 ? 27.471 -12.918 -11.523 1.00 59.91 137 ARG A CA 1
ATOM 1040 C C . ARG A 1 137 ? 26.897 -14.302 -11.768 1.00 59.91 137 ARG A C 1
ATOM 1042 O O . ARG A 1 137 ? 25.937 -14.412 -12.517 1.00 59.91 137 ARG A O 1
ATOM 1049 N N . ARG A 1 138 ? 27.498 -15.349 -11.186 1.00 58.97 138 ARG A N 1
ATOM 1050 C CA . ARG A 1 138 ? 27.038 -16.748 -11.285 1.00 58.97 138 ARG A CA 1
ATOM 1051 C C . ARG A 1 138 ? 25.533 -16.818 -11.010 1.00 58.97 138 ARG A C 1
ATOM 1053 O O . ARG A 1 138 ? 25.103 -16.903 -9.861 1.00 58.97 138 ARG A O 1
ATOM 1060 N N . VAL A 1 139 ? 24.732 -16.742 -12.069 1.00 59.72 139 VAL A N 1
ATOM 1061 C CA . VAL A 1 139 ? 23.279 -16.840 -11.988 1.00 59.72 139 VAL A CA 1
ATOM 1062 C C . VAL A 1 139 ? 23.003 -18.279 -11.600 1.00 59.72 139 VAL A C 1
ATOM 1064 O O . VAL A 1 139 ? 23.333 -19.199 -12.352 1.00 59.72 139 VAL A O 1
ATO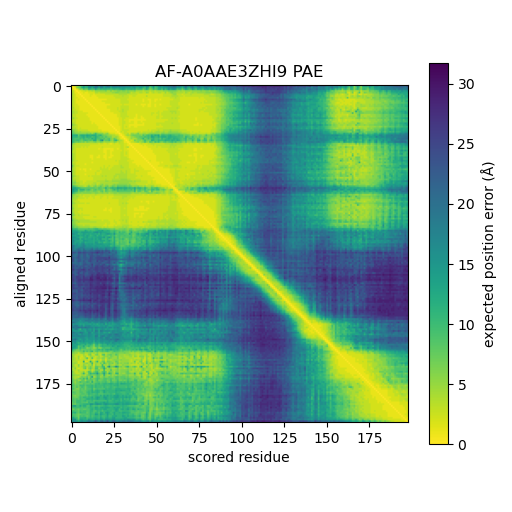M 1067 N N . SER A 1 140 ? 22.490 -18.479 -10.386 1.00 69.00 140 SER A N 1
ATOM 1068 C CA . SER A 1 140 ? 22.294 -19.824 -9.856 1.00 69.00 140 SER A CA 1
ATOM 1069 C C . SER A 1 140 ? 21.399 -20.631 -10.802 1.00 69.00 140 SER A C 1
ATOM 1071 O O . SER A 1 140 ? 20.493 -20.096 -11.449 1.00 69.00 140 SER A O 1
ATOM 1073 N N . VAL A 1 141 ? 21.650 -21.937 -10.888 1.00 74.81 141 VAL A N 1
ATOM 1074 C CA . VAL A 1 141 ? 20.879 -22.866 -11.733 1.00 74.81 141 VAL A CA 1
ATOM 1075 C C . VAL A 1 141 ? 19.372 -22.774 -11.440 1.00 74.81 141 VAL A C 1
ATOM 1077 O O . VAL A 1 141 ? 18.560 -22.961 -12.345 1.00 74.81 141 VAL A O 1
ATOM 1080 N N . ALA A 1 142 ? 18.991 -22.398 -10.213 1.00 66.62 142 ALA A N 1
ATOM 1081 C CA . ALA A 1 142 ? 17.602 -22.162 -9.832 1.00 66.62 142 ALA A CA 1
ATOM 1082 C C . ALA A 1 142 ? 16.967 -20.980 -10.588 1.00 66.62 142 ALA A C 1
ATOM 1084 O O . ALA A 1 142 ? 15.856 -21.117 -11.089 1.00 66.62 142 ALA A O 1
ATOM 1085 N N . LEU A 1 143 ? 17.677 -19.856 -10.750 1.00 66.56 143 LEU A N 1
ATOM 1086 C CA . LEU A 1 143 ? 17.206 -18.705 -11.539 1.00 66.56 143 LEU A CA 1
ATOM 1087 C C . LEU A 1 143 ? 17.072 -19.054 -13.026 1.00 66.56 143 LEU A C 1
ATOM 1089 O O . LEU A 1 143 ? 16.119 -18.636 -13.677 1.00 66.56 143 LEU A O 1
ATOM 1093 N N . ARG A 1 144 ? 17.990 -19.875 -13.549 1.00 71.62 144 ARG A N 1
ATOM 1094 C CA . ARG A 1 144 ? 17.942 -20.335 -14.944 1.00 71.62 144 ARG A CA 1
ATOM 1095 C C . ARG A 1 144 ? 16.770 -21.292 -15.194 1.00 71.62 144 ARG A C 1
ATOM 1097 O O . ARG A 1 144 ? 16.152 -21.221 -16.249 1.00 71.62 144 ARG A O 1
ATOM 1104 N N . ARG A 1 145 ? 16.423 -22.147 -14.222 1.00 69.06 145 ARG A N 1
ATOM 1105 C CA . ARG A 1 145 ? 15.233 -23.015 -14.303 1.00 69.06 145 ARG A CA 1
ATOM 1106 C C . ARG A 1 145 ? 13.920 -22.276 -14.061 1.00 69.06 145 ARG A C 1
ATOM 1108 O O . ARG A 1 145 ? 12.923 -22.641 -14.672 1.00 69.06 145 ARG A O 1
ATOM 1115 N N . ALA A 1 146 ? 13.912 -21.235 -13.231 1.00 68.62 146 ALA A N 1
ATOM 1116 C CA . ALA A 1 146 ? 12.717 -20.427 -12.991 1.00 68.62 146 ALA A CA 1
ATOM 1117 C C . ALA A 1 146 ? 12.200 -19.738 -14.267 1.00 68.62 146 ALA A C 1
ATOM 1119 O O . ALA A 1 146 ? 11.000 -19.539 -14.392 1.00 68.62 146 ALA A O 1
ATOM 1120 N N . ALA A 1 147 ? 13.083 -19.432 -15.224 1.00 67.44 147 ALA A N 1
ATOM 1121 C CA . ALA A 1 147 ? 12.701 -18.881 -16.525 1.00 67.44 147 ALA A CA 1
ATOM 1122 C C . ALA A 1 147 ? 12.036 -19.905 -17.469 1.00 67.44 147 ALA A C 1
ATOM 1124 O O . ALA A 1 147 ? 11.385 -19.503 -18.426 1.00 67.44 147 ALA A O 1
ATOM 1125 N N . VAL A 1 148 ? 12.219 -21.209 -17.222 1.00 73.19 148 VAL A N 1
ATOM 1126 C CA . VAL A 1 148 ? 11.705 -22.308 -18.067 1.00 73.19 148 VAL A CA 1
ATOM 1127 C C . VAL A 1 148 ? 10.403 -22.889 -17.514 1.00 73.19 148 VAL A C 1
ATOM 1129 O O . VAL A 1 148 ? 9.649 -23.532 -18.238 1.00 73.19 148 VAL A O 1
ATOM 1132 N N . LEU A 1 149 ? 10.116 -22.669 -16.231 1.00 69.00 149 LEU A N 1
ATOM 1133 C CA . LEU A 1 149 ? 8.814 -22.998 -15.674 1.00 69.00 149 LEU A CA 1
ATOM 1134 C C . LEU A 1 149 ? 7.805 -21.978 -16.199 1.00 69.00 149 LEU A C 1
ATOM 1136 O O . LEU A 1 149 ? 7.770 -20.842 -15.724 1.00 69.00 149 LEU A O 1
ATOM 1140 N N . ASP A 1 150 ? 6.990 -22.400 -17.168 1.00 56.69 150 ASP A N 1
ATOM 1141 C CA . ASP A 1 150 ? 5.775 -21.685 -17.546 1.00 56.69 150 ASP A CA 1
ATOM 1142 C C . ASP A 1 150 ? 5.034 -21.306 -16.269 1.00 56.69 150 ASP A C 1
ATOM 1144 O O . ASP A 1 150 ? 4.789 -22.147 -15.396 1.00 56.69 150 ASP A O 1
ATOM 1148 N N . SER A 1 151 ? 4.745 -20.016 -16.110 1.00 60.22 151 SER A N 1
ATOM 1149 C CA . SER A 1 151 ? 4.161 -19.524 -14.877 1.00 60.22 151 SER A CA 1
ATOM 1150 C C . SER A 1 151 ? 2.783 -20.165 -14.703 1.00 60.22 151 SER A C 1
ATOM 1152 O O . SER A 1 151 ? 1.796 -19.682 -15.249 1.00 60.22 151 SER A O 1
ATOM 1154 N N . THR A 1 152 ? 2.670 -21.202 -13.872 1.00 62.47 152 THR A N 1
ATOM 1155 C CA . THR A 1 152 ? 1.392 -21.787 -13.416 1.00 62.47 152 THR A CA 1
ATOM 1156 C C . THR A 1 152 ? 0.597 -20.833 -12.513 1.00 62.47 152 THR A C 1
ATOM 1158 O O . THR A 1 152 ? -0.320 -21.230 -11.793 1.00 62.47 152 THR A O 1
ATOM 1161 N N . VAL A 1 153 ? 0.962 -19.552 -12.518 1.00 68.75 153 VAL A N 1
ATOM 1162 C CA . VAL A 1 153 ? 0.322 -18.472 -11.786 1.00 68.75 153 VAL A CA 1
ATOM 1163 C C . VAL A 1 153 ? -1.025 -18.228 -12.449 1.00 68.75 153 VAL A C 1
ATOM 1165 O O . VAL A 1 153 ? -1.106 -17.674 -13.544 1.00 68.75 153 VAL A O 1
ATOM 1168 N N . ARG A 1 154 ? -2.101 -18.652 -11.782 1.00 75.38 154 ARG A N 1
ATOM 1169 C CA . ARG A 1 154 ? -3.451 -18.301 -12.222 1.00 75.38 154 ARG A CA 1
ATOM 1170 C C . ARG A 1 154 ? -3.571 -16.772 -12.253 1.00 75.38 154 ARG A C 1
ATOM 1172 O O . ARG A 1 154 ? -3.122 -16.120 -11.304 1.00 75.38 154 ARG A O 1
ATOM 1179 N N . PRO A 1 155 ? -4.195 -16.184 -13.285 1.00 73.25 155 PRO A N 1
ATOM 1180 C CA . PRO A 1 155 ? -4.498 -14.758 -13.269 1.00 73.25 155 PRO A CA 1
ATOM 1181 C C . PRO A 1 155 ? -5.236 -14.410 -11.963 1.00 73.25 155 PRO A C 1
ATOM 1183 O O . PRO A 1 155 ? -6.164 -15.108 -11.559 1.00 73.25 155 PRO A O 1
ATOM 1186 N N . GLY A 1 156 ? -4.741 -13.394 -11.248 1.00 73.38 156 GLY A N 1
ATOM 1187 C CA . GLY A 1 156 ? -5.245 -12.971 -9.933 1.00 73.38 156 GLY A CA 1
ATOM 1188 C C . GLY A 1 156 ? -4.559 -13.598 -8.706 1.00 73.38 156 GLY A C 1
ATOM 1189 O O . GLY A 1 156 ? -4.617 -13.019 -7.619 1.00 73.38 156 GLY A O 1
ATOM 1190 N N . SER A 1 157 ? -3.827 -14.717 -8.829 1.00 83.56 157 SER A N 1
ATOM 1191 C CA . SER A 1 157 ? -3.142 -15.313 -7.663 1.00 83.56 157 SER A CA 1
ATOM 1192 C C . SER A 1 157 ? -1.979 -14.451 -7.166 1.00 83.56 157 SER A C 1
ATOM 1194 O O . SER A 1 157 ? -1.703 -14.415 -5.969 1.00 83.56 157 SER A O 1
ATOM 1196 N N . ALA A 1 158 ? -1.338 -13.702 -8.069 1.00 81.75 158 ALA A N 1
ATOM 1197 C CA . ALA A 1 158 ? -0.306 -12.734 -7.715 1.00 81.75 158 ALA A CA 1
ATOM 1198 C C . ALA A 1 158 ? -0.865 -11.607 -6.830 1.00 81.75 158 ALA A C 1
ATOM 1200 O O . ALA A 1 158 ? -0.256 -11.267 -5.821 1.00 81.75 158 ALA A O 1
ATOM 1201 N N . ALA A 1 159 ? -2.037 -11.062 -7.165 1.00 84.88 159 ALA A N 1
ATOM 1202 C CA . ALA A 1 159 ? -2.660 -10.010 -6.368 1.00 84.88 159 ALA A CA 1
ATOM 1203 C C . ALA A 1 159 ? -3.090 -10.512 -4.990 1.00 84.88 159 ALA A C 1
ATOM 1205 O O . ALA A 1 159 ? -2.867 -9.828 -3.993 1.00 84.88 159 ALA A O 1
ATOM 1206 N N . LEU A 1 160 ? -3.645 -11.725 -4.918 1.00 88.88 160 LEU A N 1
ATOM 1207 C CA . LEU A 1 160 ? -3.998 -12.352 -3.648 1.00 88.88 160 LEU A CA 1
ATOM 1208 C C . LEU A 1 160 ? -2.767 -12.582 -2.762 1.00 88.88 160 LEU A C 1
ATOM 1210 O O . LEU A 1 160 ? -2.826 -12.297 -1.566 1.00 88.88 160 LEU A O 1
ATOM 1214 N N . ALA A 1 161 ? -1.665 -13.079 -3.328 1.00 88.62 161 ALA A N 1
ATOM 1215 C CA . ALA A 1 161 ? -0.428 -13.307 -2.586 1.00 88.62 161 ALA A CA 1
ATOM 1216 C C . ALA A 1 161 ? 0.129 -11.992 -2.016 1.00 88.62 161 ALA A C 1
ATOM 1218 O O . ALA A 1 161 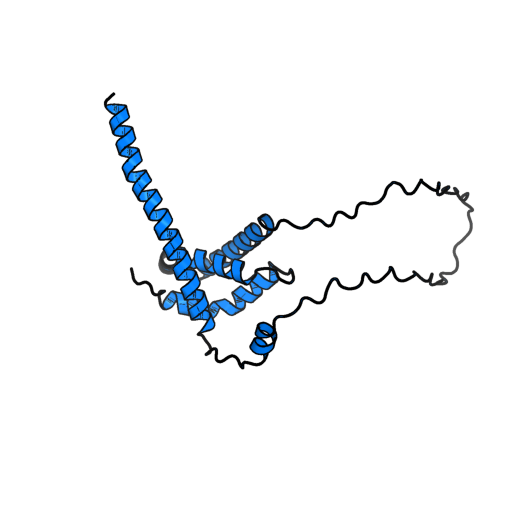? 0.349 -11.891 -0.811 1.00 88.62 161 ALA A O 1
ATOM 1219 N N . GLU A 1 162 ? 0.260 -10.964 -2.857 1.00 86.00 162 GLU A N 1
ATOM 1220 C CA . GLU A 1 162 ? 0.740 -9.629 -2.466 1.00 86.00 162 GLU A CA 1
ATOM 1221 C C . GLU A 1 162 ? -0.166 -8.995 -1.399 1.00 86.00 162 GLU A C 1
ATOM 1223 O O . GLU A 1 162 ? 0.310 -8.498 -0.378 1.00 86.00 162 GLU A O 1
ATOM 1228 N N . ALA A 1 163 ? -1.489 -9.074 -1.586 1.00 86.88 163 ALA A N 1
ATOM 1229 C CA . ALA A 1 163 ? -2.468 -8.573 -0.625 1.00 86.88 163 ALA A CA 1
ATOM 1230 C C . ALA A 1 163 ? -2.393 -9.318 0.716 1.00 86.88 163 ALA A C 1
ATOM 1232 O O . ALA A 1 163 ? -2.499 -8.695 1.771 1.00 86.88 163 ALA A O 1
ATOM 1233 N N . SER A 1 164 ? -2.192 -10.636 0.693 1.00 86.38 164 SER A N 1
ATOM 1234 C CA . SER A 1 164 ? -2.104 -11.456 1.906 1.00 86.38 164 SER A CA 1
ATOM 1235 C C . SER A 1 164 ? -0.823 -11.174 2.688 1.00 86.38 164 SER A C 1
ATOM 1237 O O . SER A 1 164 ? -0.881 -10.987 3.904 1.00 86.38 164 SER A O 1
ATOM 1239 N N . ILE A 1 165 ? 0.318 -11.072 1.998 1.00 87.12 165 ILE A N 1
ATOM 1240 C CA . ILE A 1 165 ? 1.606 -10.702 2.600 1.00 87.12 165 ILE A CA 1
ATOM 1241 C C . ILE A 1 165 ? 1.496 -9.310 3.231 1.00 87.12 165 ILE A C 1
ATOM 1243 O O . ILE A 1 165 ? 1.783 -9.136 4.417 1.00 87.12 165 ILE A O 1
ATOM 1247 N N . ALA A 1 166 ? 0.993 -8.330 2.480 1.00 87.00 166 ALA A N 1
ATOM 1248 C CA . ALA A 1 166 ? 0.795 -6.973 2.972 1.00 87.00 166 ALA A CA 1
ATOM 1249 C C . ALA A 1 166 ? -0.154 -6.906 4.181 1.00 87.00 166 ALA A C 1
ATOM 1251 O O . ALA A 1 166 ? 0.113 -6.196 5.155 1.00 87.00 166 ALA A O 1
ATOM 1252 N N . TRP A 1 167 ? -1.254 -7.665 4.148 1.00 87.38 167 TRP A N 1
ATOM 1253 C CA . TRP A 1 167 ? -2.208 -7.739 5.253 1.00 87.38 167 TRP A CA 1
ATOM 1254 C C . TRP A 1 167 ? -1.576 -8.322 6.514 1.00 87.38 167 TRP A C 1
ATOM 1256 O O . TRP A 1 167 ? -1.762 -7.780 7.605 1.00 87.38 167 TRP A O 1
ATOM 1266 N N . TRP A 1 168 ? -0.778 -9.380 6.367 1.00 90.62 168 TRP A N 1
ATOM 1267 C CA . TRP A 1 168 ? -0.039 -9.975 7.474 1.00 90.62 168 TRP A CA 1
ATOM 1268 C C . TRP A 1 168 ? 0.949 -8.984 8.100 1.00 90.62 168 TRP A C 1
ATOM 1270 O O . TRP A 1 168 ? 0.944 -8.796 9.318 1.00 90.62 168 TRP A O 1
ATOM 1280 N N . HIS A 1 169 ? 1.739 -8.278 7.286 1.00 86.06 169 HIS A N 1
ATOM 1281 C CA . HIS A 1 169 ? 2.668 -7.257 7.780 1.00 86.06 169 HIS A CA 1
ATOM 1282 C C . HIS A 1 169 ? 1.949 -6.109 8.498 1.00 86.06 169 HIS A C 1
ATOM 1284 O O . HIS A 1 169 ? 2.390 -5.658 9.561 1.00 86.06 169 HIS A O 1
ATOM 1290 N N . ALA A 1 170 ? 0.811 -5.661 7.966 1.00 87.69 170 ALA A N 1
ATOM 1291 C CA . ALA A 1 170 ? -0.017 -4.649 8.610 1.00 87.69 170 ALA A CA 1
ATOM 1292 C C . ALA A 1 170 ? -0.587 -5.136 9.950 1.00 87.69 170 ALA A C 1
ATOM 1294 O O . ALA A 1 170 ? -0.576 -4.396 10.938 1.00 87.69 170 ALA A O 1
ATOM 1295 N N . TYR A 1 171 ? -1.061 -6.382 9.996 1.00 86.31 171 TYR A N 1
ATOM 1296 C CA . TYR A 1 171 ? -1.567 -7.011 11.210 1.00 86.31 171 TYR A CA 1
ATOM 1297 C C . TYR A 1 171 ? -0.478 -7.116 12.281 1.00 86.31 171 TYR A C 1
ATOM 1299 O O . TYR A 1 171 ? -0.700 -6.702 13.420 1.00 86.31 171 TYR A O 1
ATOM 1307 N N . GLU A 1 172 ? 0.710 -7.596 11.919 1.00 86.38 172 GLU A N 1
ATOM 1308 C CA . GLU A 1 172 ? 1.827 -7.766 12.848 1.00 86.38 172 GLU A CA 1
ATOM 1309 C C . GLU A 1 172 ? 2.325 -6.414 13.386 1.00 86.38 172 GLU A C 1
ATOM 1311 O O . GLU A 1 172 ? 2.497 -6.248 14.597 1.00 86.38 172 GLU A O 1
ATOM 1316 N N . SER A 1 173 ? 2.452 -5.399 12.523 1.00 82.44 173 SER A N 1
ATOM 1317 C CA . SER A 1 173 ? 2.790 -4.033 12.947 1.00 82.44 173 SER A CA 1
ATOM 1318 C C . SER A 1 173 ? 1.744 -3.469 13.915 1.00 82.44 173 SER A C 1
ATOM 1320 O O . SER A 1 173 ? 2.070 -2.985 15.005 1.00 82.44 173 SER A O 1
ATOM 1322 N N . ARG A 1 174 ? 0.454 -3.625 13.589 1.00 83.88 174 ARG A N 1
ATOM 1323 C CA . ARG A 1 174 ? -0.643 -3.171 14.451 1.00 83.88 174 ARG A CA 1
ATOM 1324 C C . ARG A 1 174 ? -0.675 -3.910 15.783 1.00 83.88 174 ARG A C 1
ATOM 1326 O O . ARG A 1 174 ? -0.969 -3.292 16.807 1.00 83.88 174 ARG A O 1
ATOM 1333 N N . ARG A 1 175 ? -0.367 -5.207 15.799 1.00 83.31 175 ARG A N 1
ATOM 1334 C CA . ARG A 1 175 ? -0.295 -6.019 17.018 1.00 83.31 175 ARG A CA 1
ATOM 1335 C C . ARG A 1 175 ? 0.796 -5.508 17.954 1.00 83.31 175 ARG A C 1
ATOM 1337 O O . ARG A 1 175 ? 0.539 -5.367 19.149 1.00 83.31 175 ARG A O 1
ATOM 1344 N N . ARG A 1 176 ? 1.977 -5.178 17.423 1.00 81.06 176 ARG A N 1
ATOM 1345 C CA . ARG A 1 176 ? 3.085 -4.597 18.201 1.00 81.06 176 ARG A CA 1
ATOM 1346 C C . ARG A 1 176 ? 2.718 -3.228 18.769 1.00 81.06 176 ARG A C 1
ATOM 1348 O O . ARG A 1 176 ? 2.820 -3.031 19.976 1.00 81.06 176 ARG A O 1
ATOM 1355 N N . ILE A 1 177 ? 2.192 -2.327 17.939 1.00 82.75 177 ILE A N 1
ATOM 1356 C CA . ILE A 1 177 ? 1.794 -0.977 18.371 1.00 82.75 177 ILE A CA 1
ATOM 1357 C C . ILE A 1 177 ? 0.671 -1.036 19.413 1.00 82.75 177 ILE A C 1
ATOM 1359 O O . ILE A 1 177 ? 0.723 -0.334 20.416 1.00 82.75 177 ILE A O 1
ATOM 1363 N N . SER A 1 178 ? -0.321 -1.911 19.228 1.00 80.94 178 SER A N 1
ATOM 1364 C CA . SER A 1 178 ? -1.426 -2.052 20.186 1.00 80.94 178 SER A CA 1
ATOM 1365 C C . SER A 1 178 ? -0.944 -2.529 21.555 1.00 80.94 178 SER A C 1
ATOM 1367 O O . SER A 1 178 ? -1.497 -2.112 22.568 1.00 80.94 178 SER A O 1
ATOM 1369 N N . ARG A 1 179 ? 0.087 -3.385 21.605 1.00 85.88 179 ARG A N 1
ATOM 1370 C CA . ARG A 1 179 ? 0.721 -3.770 22.874 1.00 85.88 179 ARG A CA 1
ATOM 1371 C C . ARG A 1 179 ? 1.399 -2.575 23.531 1.00 85.88 179 ARG A C 1
ATOM 1373 O O . ARG A 1 179 ? 1.153 -2.347 24.707 1.00 85.88 179 ARG A O 1
ATOM 1380 N N . ILE A 1 180 ? 2.176 -1.797 22.775 1.00 89.12 180 ILE A N 1
ATOM 1381 C CA . ILE A 1 180 ? 2.857 -0.602 23.296 1.00 89.12 180 ILE A CA 1
ATOM 1382 C C . ILE A 1 180 ? 1.833 0.398 23.838 1.00 89.12 180 ILE A C 1
ATOM 1384 O O . ILE A 1 180 ? 1.931 0.770 24.995 1.00 89.12 180 ILE A O 1
ATOM 1388 N N . ILE A 1 181 ? 0.800 0.750 23.065 1.00 90.12 181 ILE A N 1
ATOM 1389 C CA . ILE A 1 181 ? -0.238 1.699 23.501 1.00 90.12 181 ILE A CA 1
ATOM 1390 C C . ILE A 1 181 ? -0.939 1.211 24.772 1.00 90.12 181 ILE A C 1
ATOM 1392 O O . ILE A 1 181 ? -1.129 1.993 25.696 1.00 90.12 181 ILE A O 1
ATOM 1396 N N . ARG A 1 182 ? -1.307 -0.076 24.849 1.00 90.44 182 ARG A N 1
ATOM 1397 C CA . ARG A 1 182 ? -1.930 -0.640 26.058 1.00 90.44 182 ARG A CA 1
ATOM 1398 C C . ARG A 1 182 ? -1.000 -0.574 27.265 1.00 90.44 182 ARG A C 1
ATOM 1400 O O . ARG A 1 182 ? -1.462 -0.233 28.345 1.00 90.44 182 ARG A O 1
ATOM 1407 N N . LEU A 1 183 ? 0.286 -0.874 27.083 1.00 93.12 183 LEU A N 1
ATOM 1408 C CA . LEU A 1 183 ? 1.280 -0.764 28.149 1.00 93.12 183 LEU A CA 1
ATOM 1409 C C . LEU A 1 183 ? 1.461 0.690 28.583 1.00 93.12 183 LEU A C 1
ATOM 1411 O O . LEU A 1 183 ? 1.407 0.966 29.772 1.00 93.12 183 LEU A O 1
ATOM 1415 N N . THR A 1 184 ? 1.588 1.631 27.647 1.00 93.62 184 THR A N 1
ATOM 1416 C CA . THR A 1 184 ? 1.683 3.062 27.960 1.00 93.62 184 THR A CA 1
ATOM 1417 C C . THR A 1 184 ? 0.447 3.544 28.717 1.00 93.62 184 THR A C 1
ATOM 1419 O O . THR A 1 184 ? 0.588 4.203 29.741 1.00 93.62 184 THR A O 1
ATOM 1422 N N . LEU A 1 185 ? -0.757 3.170 28.274 1.00 94.69 185 LEU A N 1
ATOM 1423 C CA . LEU A 1 185 ? -2.008 3.540 28.942 1.00 94.69 185 LEU A CA 1
ATOM 1424 C C . LEU A 1 185 ? -2.201 2.864 30.304 1.00 94.69 185 LEU A C 1
ATOM 1426 O O . LEU A 1 185 ? -2.939 3.401 31.117 1.00 94.69 185 LEU A O 1
ATOM 1430 N N . ALA A 1 186 ? -1.571 1.717 30.569 1.00 94.25 186 ALA A N 1
ATOM 1431 C CA . ALA A 1 186 ? -1.613 1.069 31.881 1.00 94.25 186 ALA A CA 1
ATOM 1432 C C . ALA A 1 186 ? -0.555 1.639 32.842 1.00 94.25 186 ALA A C 1
ATOM 1434 O O . ALA A 1 186 ? -0.837 1.878 34.012 1.00 94.25 186 ALA A O 1
ATOM 1435 N N . VAL A 1 187 ? 0.660 1.881 32.343 1.00 95.25 187 VAL A N 1
ATOM 1436 C CA . VAL A 1 187 ? 1.812 2.306 33.148 1.00 95.25 187 VAL A CA 1
ATOM 1437 C C . VAL A 1 187 ? 1.756 3.796 33.478 1.00 95.25 187 VAL A C 1
ATOM 1439 O O . VAL A 1 187 ? 2.035 4.167 34.611 1.00 95.25 187 VAL A O 1
ATOM 1442 N N . LEU A 1 188 ? 1.364 4.657 32.533 1.00 96.94 188 LEU A N 1
ATOM 1443 C CA . LEU A 1 188 ? 1.297 6.105 32.756 1.00 96.94 188 LEU A CA 1
ATOM 1444 C C . LEU A 1 188 ? 0.386 6.496 33.942 1.00 96.94 188 LEU A C 1
ATOM 1446 O O . LEU A 1 188 ? 0.870 7.197 34.829 1.00 96.94 188 LEU A O 1
ATOM 1450 N N . PRO A 1 189 ? -0.886 6.049 34.033 1.00 96.12 189 PRO A N 1
ATOM 1451 C CA . PRO A 1 189 ? -1.730 6.389 35.179 1.00 96.12 189 PRO A CA 1
ATOM 1452 C C . PRO A 1 18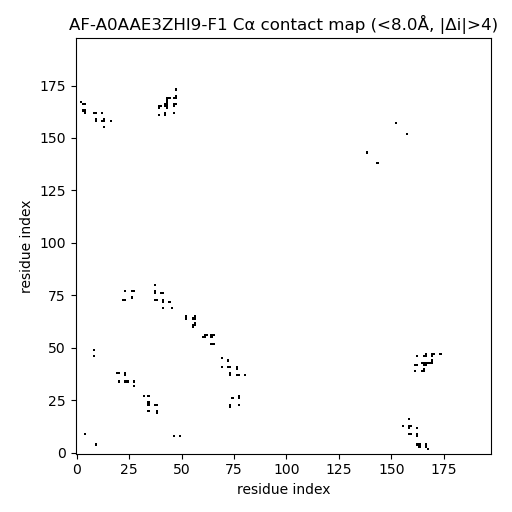9 ? -1.230 5.752 36.478 1.00 96.12 189 PRO A C 1
ATOM 1454 O O . PRO A 1 189 ? -1.380 6.352 37.536 1.00 96.12 189 PRO A O 1
ATOM 1457 N N . PHE A 1 190 ? -0.604 4.573 36.413 1.00 95.56 190 PHE A N 1
ATOM 1458 C CA . PHE A 1 190 ? -0.006 3.932 37.584 1.00 95.56 190 PHE A CA 1
ATOM 1459 C C . PHE A 1 190 ? 1.171 4.744 38.144 1.00 95.56 190 PHE A C 1
ATOM 1461 O O . PHE A 1 190 ? 1.251 4.960 39.350 1.00 95.56 190 PHE A O 1
ATOM 1468 N N . LEU A 1 191 ? 2.047 5.258 37.275 1.00 96.62 191 LEU A N 1
ATOM 1469 C CA . LEU A 1 191 ? 3.134 6.151 37.680 1.00 96.62 191 LEU A CA 1
ATOM 1470 C C . LEU A 1 191 ? 2.599 7.468 38.251 1.00 96.62 191 LEU A C 1
ATOM 1472 O O . LEU A 1 191 ? 3.057 7.887 39.309 1.00 96.62 191 LEU A O 1
ATOM 1476 N N . LEU A 1 192 ? 1.593 8.072 37.607 1.00 97.31 192 LEU A N 1
ATOM 1477 C CA . LEU A 1 192 ? 0.942 9.287 38.114 1.00 97.31 192 LEU A CA 1
ATOM 1478 C C . LEU A 1 192 ? 0.311 9.069 39.498 1.00 97.31 192 LEU A C 1
ATOM 1480 O O . LEU A 1 192 ? 0.404 9.931 40.370 1.00 97.31 192 LEU A O 1
ATOM 1484 N N . TYR A 1 193 ? -0.289 7.899 39.723 1.00 97.12 193 TYR A N 1
ATOM 1485 C CA . TYR A 1 193 ? -0.843 7.517 41.019 1.00 97.12 193 TYR A CA 1
ATOM 1486 C C . TYR A 1 193 ? 0.235 7.397 42.103 1.00 97.12 193 TYR A C 1
ATOM 1488 O O . TYR A 1 193 ? 0.046 7.899 43.209 1.00 97.12 193 TYR A O 1
ATOM 1496 N N . LEU A 1 194 ? 1.379 6.777 41.792 1.00 96.69 194 LEU A N 1
ATOM 1497 C CA . LEU A 1 194 ? 2.499 6.674 42.730 1.00 96.69 194 LEU A CA 1
ATOM 1498 C C . LEU A 1 194 ? 3.081 8.049 43.080 1.00 96.69 194 LEU A C 1
ATOM 1500 O O . LEU A 1 194 ? 3.345 8.305 44.250 1.00 96.69 194 LEU A O 1
ATOM 1504 N N . THR A 1 195 ? 3.216 8.950 42.100 1.00 96.62 195 THR A N 1
ATOM 1505 C CA . THR A 1 195 ? 3.711 10.316 42.347 1.00 96.62 195 THR A CA 1
ATOM 1506 C C . THR A 1 195 ? 2.747 11.178 43.155 1.00 96.62 195 THR A C 1
ATOM 1508 O O . THR A 1 195 ? 3.188 12.097 43.825 1.00 96.62 195 THR A O 1
ATOM 1511 N N . ALA A 1 196 ? 1.441 10.905 43.106 1.00 95.94 196 ALA A N 1
ATOM 1512 C CA . ALA A 1 196 ? 0.450 11.649 43.884 1.00 95.94 196 ALA A CA 1
ATOM 1513 C C . ALA A 1 196 ? 0.346 11.175 45.346 1.00 95.94 196 ALA A C 1
ATOM 1515 O O . ALA A 1 196 ? -0.339 11.811 46.145 1.00 95.94 196 ALA A O 1
ATOM 1516 N N . ARG A 1 197 ? 0.959 10.032 45.683 1.00 94.44 197 ARG A N 1
ATOM 1517 C CA . ARG A 1 197 ? 0.840 9.382 46.995 1.00 94.44 197 ARG A CA 1
ATOM 1518 C C . ARG A 1 197 ? 2.110 9.475 47.853 1.00 94.44 197 ARG A C 1
ATOM 1520 O O . ARG A 1 197 ? 2.016 9.218 49.051 1.00 94.44 197 ARG A O 1
ATOM 1527 N N . GLY A 1 198 ? 3.261 9.778 47.254 1.00 89.38 198 GLY A N 1
ATOM 1528 C CA . GLY A 1 198 ? 4.534 10.002 47.955 1.00 89.38 198 GLY A CA 1
ATOM 1529 C C . GLY A 1 198 ? 4.750 11.472 48.258 1.00 89.38 198 GLY A C 1
ATOM 1530 O O . GLY A 1 198 ? 5.245 11.752 49.368 1.00 89.38 198 GLY A O 1
#

Mean predicted aligned error: 13.18 Å

Solvent-accessible surface area (backbone atoms only — not comparable to full-atom values): 12280 Å² total; per-residue (Å²): 130,78,92,66,64,57,69,70,56,37,57,49,44,49,73,41,46,65,60,49,51,54,50,46,46,67,74,50,68,57,86,90,53,64,56,66,56,41,49,44,54,34,44,15,59,45,48,64,39,40,71,59,53,51,51,50,26,66,76,64,73,37,75,62,56,58,54,60,46,49,55,53,34,47,53,49,37,49,49,58,46,59,73,66,52,78,71,83,74,82,73,78,76,75,71,77,77,61,71,82,74,73,73,72,77,72,80,71,76,90,73,90,74,85,95,80,81,94,72,90,71,86,74,84,74,76,79,74,77,78,74,74,81,82,68,89,72,82,74,49,70,65,63,63,48,57,76,70,52,74,75,86,67,54,91,62,50,65,32,47,50,53,42,43,54,12,34,49,53,20,50,53,53,48,53,54,50,51,51,52,53,52,48,51,65,55,48,52,59,53,51,54,52,54,68,75,73,110

pLDDT: mean 80.28, std 15.28, range [47.16, 97.31]

Secondary structure (DSSP, 8-state):
--SSPPHHHHHHHHHHHHHHHHHHHHH--STT--HHHHHHHHHHHHHHHHHHHHHHHHHHT-THHHHHHHHHHHHHHHHHHHHH-----------TTS--------------------------------PPPS------HHHHHHTTS-----TTHHHHHHHHHHHHHHHHHHHHHHHHHHHHHHHHHHHHHHHTT-

Sequence (198 aa):
MSSAPPADYVAFVDRRLPALRAHVAREVPAPGAPRAEVLTEVLSGLAGRWAVLRAAAVLRGRATLTDRYLDRAVHRAARGWRERQIYPVDLVVWDTSEPATRTTWSAEPAGTAEPAGITETARAVEPIGVVPPARDRRVSVALRRAAVLDSTVRPGSAALAEASIAWWHAYESRRRISRIIRLTLAVLPFLLYLTARG

Foldseek 3Di:
DDLAQDPVLLVVLLVCVVVLLVVLCVLQVDDVQPSVVLLLQLLLVCLLCVVVQVVCCVVVVDPCSSVVSSVVSSVVSSVVSVVPDPPPPPPPPPPPPPPPPPPVPPPPDDDDDDDDDDDDDDDDDDPDDDPPPPDDPCPDVVNVVVVVPDPPQDSSNVSSVSNSSSNNSNVVVVVVVVVVVVCCVVVVVVVVVVVVPD